Protein 6Y0D (pdb70)

Foldseek 3Di:
DVVLVVLLLVLLVPDDQPLCVQWWDDKQRFTWDWDWAALPDPPRRSQIFIKIKGKFFPQVDDDQWDWIWDDIPLEDIDIDTAGFKDKDKDWQAQECVQQVDQVDHNSVVVLVVVVVVLVVLVWDKDADPDDRDYGDTGIMIIHMWGFAEFEFEWEDPDVSHIYGDPQQRGLAPPRDRHRGDTGGDRDRIHMYMYGYCSRSSSSQCVSVVRPSDD

Secondary structure (DSSP, 8-state):
-HHHHHHHHHHHHT---SGGGG--EEETTEEPEEEEEE---TT-TT-EEEEEEEEEE-TT--SSEEEEEEEETTB--EEEEEESEEEEEEEEE--GGGBSSSSSB-HHHHHHHHHHHHHHTT-EEEEPSS---TT-EEEEEEEEEEEEEEEEEEEEEETTEEEE-SS-S-SSTT-STT-SEEESS--SEEEEEEEETT-HHHHHHHHHTTS---

Organism: Trypanosoma cruzi (NCBI:txid5693)

Structure (mmCIF, N/CA/C/O backbone):
data_6Y0D
#
_entry.id   6Y0D
#
_cell.length_a   95.890
_cell.length_b   33.192
_cell.length_c   67.445
_cell.angle_alpha   90.000
_cell.angle_beta   108.059
_cell.angle_gamma   90.000
#
_symmetry.space_group_name_H-M   'C 1 2 1'
#
loop_
_entity.id
_entity.type
_entity.pdbx_description
1 polymer 'Surface membrane protein'
2 water water
#
loop_
_atom_site.group_PDB
_atom_site.id
_atom_site.type_symbol
_atom_site.label_atom_id
_atom_site.label_alt_id
_atom_site.label_comp_id
_atom_site.label_asym_id
_atom_site.label_entity_id
_atom_site.label_seq_id
_atom_site.pdbx_PDB_ins_code
_atom_site.Cartn_x
_atom_site.Cartn_y
_atom_site.Cartn_z
_atom_site.occupancy
_atom_site.B_iso_or_equiv
_atom_site.auth_seq_id
_atom_site.auth_comp_id
_atom_site.auth_asym_id
_atom_site.auth_atom_id
_atom_site.pdbx_PDB_model_num
ATOM 1 N N . GLN A 1 41 ? 15.72900 4.41500 39.90300 1.000 99.50930 41 GLN A N 1
ATOM 2 C CA . GLN A 1 41 ? 15.57100 3.09700 40.50400 1.000 98.79079 41 GLN A CA 1
ATOM 3 C C . GLN A 1 41 ? 16.93100 2.54300 40.91100 1.000 96.76423 41 GLN A C 1
ATOM 4 O O . GLN A 1 41 ? 17.72300 2.15400 40.05500 1.000 92.25053 41 GLN A O 1
ATOM 6 N N . GLN A 1 42 ? 17.19600 2.51000 42.22300 1.000 99.46193 42 GLN A N 1
ATOM 7 C CA . GLN A 1 42 ? 18.51000 2.10300 42.71600 1.000 97.21166 42 GLN A CA 1
ATOM 8 C C . GLN A 1 42 ? 18.83800 0.65300 42.37800 1.000 93.40857 42 GLN A C 1
ATOM 9 O O . GLN A 1 42 ? 20.02100 0.30200 42.27000 1.000 89.85288 42 GLN A O 1
ATOM 11 N N . ASP A 1 43 ? 17.82200 -0.19500 42.20700 1.000 93.30856 43 ASP A N 1
ATOM 12 C CA . ASP A 1 43 ? 18.07800 -1.57100 41.80100 1.000 87.18414 43 ASP A CA 1
ATOM 13 C C . ASP A 1 43 ? 18.71600 -1.63800 40.41600 1.000 80.49913 43 ASP A C 1
ATOM 14 O O . ASP A 1 43 ? 19.48100 -2.56800 40.14000 1.000 77.59088 43 ASP A O 1
ATOM 16 N N . LEU A 1 44 ? 18.42700 -0.66100 39.54600 1.000 78.03041 44 LEU A N 1
ATOM 17 C CA . LEU A 1 44 ? 19.01000 -0.63300 38.20300 1.000 71.08747 44 LEU A CA 1
ATOM 18 C C . LEU A 1 44 ? 20.52300 -0.45600 38.26100 1.000 67.33965 44 LEU A C 1
ATOM 19 O O . LEU A 1 44 ? 21.27200 -1.16500 37.57300 1.000 63.08651 44 LEU A O 1
ATOM 24 N N . ARG A 1 45 ? 20.98500 0.51100 39.06000 1.000 68.49505 45 ARG A N 1
ATOM 25 C CA . ARG A 1 45 ? 22.41700 0.73900 39.21200 1.000 66.93434 45 ARG A CA 1
ATOM 26 C C . ARG A 1 45 ? 23.12400 -0.51700 39.70800 1.000 64.63933 45 ARG A C 1
ATOM 27 O O . ARG A 1 45 ? 24.17200 -0.89500 39.17700 1.000 58.24909 45 ARG A O 1
ATOM 29 N N . LYS A 1 46 ? 22.54600 -1.19600 40.70400 1.000 67.62127 46 LYS A N 1
ATOM 30 C CA . LYS A 1 46 ? 23.15600 -2.42100 41.21900 1.000 66.96066 46 LYS A CA 1
ATOM 31 C C . LYS A 1 46 ? 23.14600 -3.53000 40.17300 1.000 62.32063 46 LYS A C 1
ATOM 32 O O . LYS A 1 46 ? 24.14800 -4.23900 39.99900 1.000 58.35437 46 LYS A O 1
ATOM 38 N N . ALA A 1 47 ? 22.02600 -3.69300 39.46700 1.000 61.88637 47 ALA A N 1
ATOM 39 C CA . ALA A 1 47 ? 21.93500 -4.72600 38.44000 1.000 60.03088 47 ALA A CA 1
ATOM 40 C C . ALA A 1 47 ? 22.95000 -4.49400 37.33100 1.000 56.31201 47 ALA A C 1
ATOM 41 O O . ALA A 1 47 ? 23.51400 -5.45100 36.79000 1.000 51.95360 47 ALA A O 1
ATOM 43 N N . PHE A 1 48 ? 23.18800 -3.22900 36.97500 1.000 54.12228 48 PHE A N 1
ATOM 44 C CA . PHE A 1 48 ? 24.20600 -2.92000 35.98000 1.000 51.35353 48 PHE A CA 1
ATOM 45 C C . PHE A 1 48 ? 25.59600 -3.27500 36.49000 1.000 49.31381 48 PHE A C 1
ATOM 46 O O . PHE A 1 48 ? 26.38100 -3.91400 35.77700 1.000 46.78982 48 PHE A O 1
ATOM 54 N N . ARG A 1 49 ? 25.89400 -2.86600 37.72700 1.000 50.92189 49 ARG A N 1
ATOM 55 C CA . ARG A 1 49 ? 27.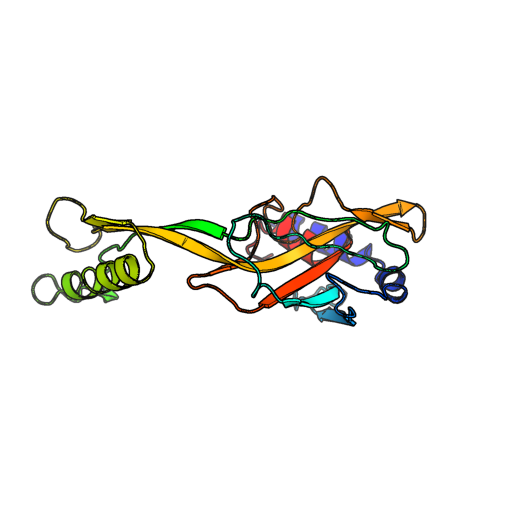21200 -3.16800 38.34400 1.000 49.90335 49 ARG A CA 1
ATOM 56 C C . ARG A 1 49 ? 27.43600 -4.68100 38.31500 1.000 48.50582 49 ARG A C 1
ATOM 57 O O . ARG A 1 49 ? 28.52100 -5.10700 37.90300 1.000 46.41872 49 ARG A O 1
ATOM 59 N N . ASP A 1 50 ? 26.43200 -5.45500 38.72700 1.000 50.12180 50 ASP A N 1
ATOM 60 C CA . ASP A 1 50 ? 26.58400 -6.90300 38.73800 1.000 53.63275 50 ASP A CA 1
ATOM 61 C C . ASP A 1 50 ? 26.88900 -7.43300 37.33900 1.000 47.20829 50 ASP A C 1
ATOM 62 O O . ASP A 1 50 ? 27.78900 -8.26400 37.16900 1.000 47.29251 50 ASP A O 1
ATOM 67 N N . ALA A 1 51 ? 26.19400 -6.92100 36.31300 1.000 46.46610 51 ALA A N 1
ATOM 68 C CA . ALA A 1 51 ? 26.45100 -7.37500 34.94800 1.000 44.61588 51 ALA A CA 1
ATOM 69 C C . ALA A 1 51 ? 27.86600 -7.02500 34.50500 1.000 45.68706 51 ALA A C 1
ATOM 70 O O . ALA A 1 51 ? 28.55100 -7.83900 33.87100 1.000 40.80752 51 ALA A O 1
ATOM 72 N N . VAL A 1 52 ? 28.31700 -5.80800 34.81900 1.000 42.18401 52 VAL A N 1
ATOM 73 C CA . VAL A 1 52 ? 29.69000 -5.41400 34.51700 1.000 42.59195 52 VAL A CA 1
ATOM 74 C C . VAL A 1 52 ? 30.67800 -6.29500 35.27500 1.000 40.06270 52 VAL A C 1
ATOM 75 O O . VAL A 1 52 ? 31.64200 -6.81600 34.70100 1.000 41.53393 52 VAL A O 1
ATOM 79 N N . ASN A 1 53 ? 30.47000 -6.44700 36.58800 1.000 41.92871 53 ASN A N 1
ATOM 80 C CA . ASN A 1 53 ? 31.37700 -7.23900 37.41200 1.000 43.70524 53 ASN A CA 1
ATOM 81 C C . ASN A 1 53 ? 31.58300 -8.63300 36.85100 1.000 45.22384 53 ASN A C 1
ATOM 82 O O . ASN A 1 53 ? 32.65500 -9.22400 37.02900 1.000 42.92094 53 ASN A O 1
ATOM 87 N N . GLU A 1 54 ? 30.56700 -9.18500 36.19000 1.000 40.26272 54 GLU A N 1
ATOM 88 C CA . GLU A 1 54 ? 30.62800 -10.55400 35.69300 1.000 43.57891 54 GLU A CA 1
ATOM 89 C C . GLU A 1 54 ? 31.11500 -10.65100 34.25600 1.000 40.29430 54 GLU A C 1
ATOM 90 O O . GLU A 1 54 ? 31.16900 -11.76300 33.71900 1.000 38.97836 54 GLU A O 1
ATOM 96 N N . PHE A 1 55 ? 31.48200 -9.53300 33.62600 1.000 36.04116 55 PHE A N 1
ATOM 97 C CA . PHE A 1 55 ? 31.85500 -9.52600 32.21700 1.000 35.77008 55 PHE A CA 1
ATOM 98 C C . PHE A 1 55 ? 33.33300 -9.85000 32.05100 1.000 35.54374 55 PHE A C 1
ATOM 99 O O . PHE A 1 55 ? 34.19600 -9.13000 32.56500 1.000 35.65427 55 PHE A O 1
ATOM 107 N N . ASN A 1 56 ? 33.61300 -10.93200 31.33100 1.000 33.15134 56 ASN A N 1
ATOM 108 C CA . ASN A 1 56 ? 34.96800 -11.32300 30.99300 1.000 33.11976 56 ASN A CA 1
ATOM 109 C C . ASN A 1 56 ? 35.27500 -10.85400 29.58300 1.000 33.20398 56 ASN A C 1
ATOM 110 O O . ASN A 1 56 ? 34.70500 -11.39700 28.62100 1.000 33.28820 56 ASN A O 1
ATOM 115 N N . PRO A 1 57 ? 36.14600 -9.86300 29.40000 1.000 32.69603 57 PRO A N 1
ATOM 116 C CA . PRO A 1 57 ? 36.39300 -9.31300 28.06400 1.000 32.24860 57 PRO A CA 1
ATOM 117 C C . PRO A 1 57 ? 37.46400 -10.04300 27.27600 1.000 33.05133 57 PRO A C 1
ATOM 118 O O . PRO A 1 57 ? 37.76000 -9.63300 26.15200 1.000 34.57257 57 PRO A O 1
ATOM 122 N N . THR A 1 58 ? 38.04900 -11.10400 27.82600 1.000 32.11964 58 THR A N 1
ATOM 123 C CA . THR A 1 58 ? 39.20300 -11.74500 27.19900 1.000 32.19597 58 THR A CA 1
ATOM 124 C C . THR A 1 58 ? 38.84700 -12.66700 26.02600 1.000 32.52495 58 THR A C 1
ATOM 125 O O . THR A 1 58 ? 39.68100 -12.82400 25.13300 1.000 33.44875 58 THR A O 1
ATOM 129 N N . PRO A 1 59 ? 37.67600 -13.31400 25.96700 1.000 33.21714 59 PRO A N 1
ATOM 130 C CA . PRO A 1 59 ? 37.41500 -14.14700 24.78100 1.000 35.56216 59 PRO A CA 1
ATOM 131 C C . PRO A 1 59 ? 37.47900 -13.35000 23.49500 1.000 34.54362 59 PRO A C 1
ATOM 132 O O . PRO A 1 59 ? 37.93200 -13.87400 22.46800 1.000 35.16737 59 PRO A O 1
ATOM 136 N N . MET A 1 60 ? 37.09000 -12.07300 23.53800 1.000 33.14608 60 MET A N 1
ATOM 137 C CA . MET A 1 60 ? 37.09300 -11.26500 22.32800 1.000 33.90407 60 MET A CA 1
ATOM 138 C C . MET A 1 60 ? 38.50100 -11.02200 21.80700 1.000 36.15433 60 MET A C 1
ATOM 139 O O . MET A 1 60 ? 38.65200 -10.62100 20.65200 1.000 37.96508 60 MET A O 1
ATOM 144 N N . ASN A 1 61 ? 39.52500 -11.24700 22.63700 1.000 34.38570 61 ASN A N 1
ATOM 145 C CA . ASN A 1 61 ? 40.90400 -11.16800 22.17300 1.000 36.25171 61 ASN A CA 1
ATOM 146 C C . ASN A 1 61 ? 41.18700 -12.16900 21.08600 1.000 38.44671 61 ASN A C 1
ATOM 147 O O . ASN A 1 61 ? 42.16100 -12.00700 20.34100 1.000 43.62628 61 ASN A O 1
ATOM 152 N N . ALA A 1 62 ? 40.42400 -13.25600 21.04000 1.000 35.63059 62 ALA A N 1
ATOM 153 C CA . ALA A 1 62 ? 40.63200 -14.25000 20.00000 1.000 38.87308 62 ALA A CA 1
ATOM 154 C C . ALA A 1 62 ? 39.87300 -13.91400 18.72200 1.000 38.26775 62 ALA A C 1
ATOM 155 O O . ALA A 1 62 ? 40.04800 -14.59900 17.70700 1.000 38.38092 62 ALA A O 1
ATOM 157 N N . TRP A 1 63 ? 39.05100 -12.86800 18.73800 1.000 36.53333 63 TRP A N 1
ATOM 158 C CA . TRP A 1 63 ? 38.24000 -12.52400 17.57800 1.000 33.49086 63 TRP A CA 1
ATOM 159 C C . TRP A 1 63 ? 39.10800 -11.84400 16.53200 1.000 35.01999 63 TRP A C 1
ATOM 160 O O . TRP A 1 63 ? 39.59300 -10.72500 16.73300 1.000 36.16223 63 TRP A O 1
ATOM 171 N N . THR A 1 64 ? 39.33900 -12.55300 15.44000 1.000 31.96962 64 THR A N 1
ATOM 172 C CA . THR A 1 64 ? 39.95300 -12.03000 14.22900 1.000 31.01951 64 THR A CA 1
ATOM 173 C C . THR A 1 64 ? 39.18900 -12.63100 13.06300 1.000 30.79843 64 THR A C 1
ATOM 174 O O . THR A 1 64 ? 38.56500 -13.68300 13.19800 1.000 31.09583 64 THR A O 1
ATOM 178 N N . GLY A 1 65 ? 39.24400 -11.96500 11.91700 1.000 26.20841 65 GLY A N 1
ATOM 179 C CA . GLY A 1 65 ? 38.53100 -12.47800 10.76900 1.000 25.33988 65 GLY A CA 1
ATOM 180 C C . GLY A 1 65 ? 37.81400 -11.35700 10.05700 1.000 27.51383 65 GLY A C 1
ATOM 181 O O . GLY A 1 65 ? 38.26600 -10.20700 10.09500 1.000 28.68765 65 GLY A O 1
ATOM 182 N N . THR A 1 66 ? 36.68000 -11.65800 9.44000 1.000 24.99510 66 THR A N 1
ATOM 183 C CA . THR A 1 66 ? 36.08100 -10.69900 8.51600 1.000 24.54505 66 THR A CA 1
ATOM 184 C C . THR A 1 66 ? 34.58000 -10.61000 8.72000 1.000 24.86877 66 THR A C 1
ATOM 185 O O . THR A 1 66 ? 33.92700 -11.54500 9.19100 1.000 27.69543 66 THR A O 1
ATOM 189 N N . ILE A 1 67 ? 34.04400 -9.45700 8.33300 1.000 24.61874 67 ILE A N 1
ATOM 190 C CA . ILE A 1 67 ? 32.61500 -9.27200 8.11800 1.000 23.98972 67 ILE A CA 1
ATOM 191 C C . ILE A 1 67 ? 32.45800 -8.76500 6.69100 1.000 22.26846 67 ILE A C 1
ATOM 192 O O . ILE A 1 67 ? 33.02300 -7.71900 6.34200 1.000 23.66073 67 ILE A O 1
ATOM 197 N N . ASN A 1 68 ? 31.73400 -9.50700 5.85100 1.000 22.61587 68 ASN A N 1
ATOM 198 C CA . ASN A 1 68 ? 31.64700 -9.18600 4.41700 1.000 24.97405 68 ASN A CA 1
ATOM 199 C C . ASN A 1 68 ? 33.03400 -8.88900 3.86400 1.000 22.87116 68 ASN A C 1
ATOM 200 O O . ASN A 1 68 ? 33.25400 -7.89700 3.16600 1.000 24.71349 68 ASN A O 1
ATOM 205 N N . ASP A 1 69 ? 33.97300 -9.76100 4.21500 1.000 22.55534 69 ASP A N 1
ATOM 206 C CA . ASP A 1 69 ? 35.34700 -9.78000 3.74100 1.000 23.13698 69 ASP A CA 1
ATOM 207 C C . ASP A 1 69 ? 36.19900 -8.64300 4.27200 1.000 26.46370 69 ASP A C 1
ATOM 208 O O . ASP A 1 69 ? 37.39700 -8.61400 3.98200 1.000 29.04822 69 ASP A O 1
ATOM 213 N N . VAL A 1 70 ? 35.65200 -7.73200 5.06600 1.000 23.11330 70 VAL A N 1
ATOM 214 C CA . VAL A 1 70 ? 36.42400 -6.63800 5.63800 1.000 23.01065 70 VAL A CA 1
ATOM 215 C C . VAL A 1 70 ? 37.04800 -7.14400 6.93600 1.000 24.39766 70 VAL A C 1
ATOM 216 O O . VAL A 1 70 ? 36.31600 -7.61500 7.81000 1.000 23.88971 70 VAL A O 1
ATOM 220 N N . PRO A 1 71 ? 38.36300 -7.07000 7.09800 1.000 24.42661 71 PRO A N 1
ATOM 221 C CA . PRO A 1 71 ? 38.97500 -7.49300 8.36600 1.000 25.68992 71 PRO A CA 1
ATOM 222 C C . PRO A 1 71 ? 38.40400 -6.72900 9.56100 1.000 27.11641 71 PRO A C 1
ATOM 223 O O . PRO A 1 71 ? 38.32200 -5.50000 9.54500 1.000 28.34550 71 PRO A O 1
ATOM 227 N N . ILE A 1 72 ? 37.99200 -7.46900 10.60300 1.000 26.50581 72 ILE A N 1
ATOM 228 C CA . ILE A 1 72 ? 37.51000 -6.81800 11.81700 1.000 27.56120 72 ILE A CA 1
ATOM 229 C C . ILE A 1 72 ? 38.67200 -6.24400 12.61300 1.000 26.50844 72 ILE A C 1
ATOM 230 O O . ILE A 1 72 ? 39.84500 -6.62800 12.47400 1.000 28.59027 72 ILE A O 1
ATOM 235 N N . ALA A 1 73 ? 38.32600 -5.31300 13.47900 1.000 26.40317 73 ALA A N 1
ATOM 236 C CA . ALA A 1 73 ? 39.22400 -4.87800 14.52900 1.000 25.73993 73 ALA A CA 1
ATOM 237 C C . ALA A 1 73 ? 38.43100 -4.87200 15.82000 1.000 25.78993 73 ALA A C 1
ATOM 238 O O . ALA A 1 73 ? 37.24500 -4.54200 15.81700 1.000 28.73239 73 ALA A O 1
ATOM 240 N N . VAL A 1 74 ? 39.06200 -5.28800 16.91400 1.000 28.06915 74 VAL A N 1
ATOM 241 C CA . VAL A 1 74 ? 38.40500 -5.29900 18.21300 1.000 30.19046 74 VAL A CA 1
ATOM 242 C C . VAL A 1 74 ? 38.71900 -3.99100 18.91300 1.000 32.79341 74 VAL A C 1
ATOM 243 O O . VAL A 1 74 ? 39.88000 -3.56200 18.95600 1.000 32.84868 74 VAL A O 1
ATOM 247 N N . ARG A 1 75 ? 37.68600 -3.35400 19.46100 1.000 33.68035 75 ARG A N 1
ATOM 248 C CA . ARG A 1 75 ? 37.82200 -2.08400 20.16300 1.000 36.69914 75 ARG A CA 1
ATOM 249 C C . ARG A 1 75 ? 37.33800 -2.22400 21.59800 1.000 33.73562 75 ARG A C 1
ATOM 250 O O . ARG A 1 75 ? 36.39400 -2.96500 21.87700 1.000 35.14106 75 ARG A O 1
ATOM 258 N N . ARG A 1 76 ? 38.00200 -1.54000 22.51500 1.000 35.10684 76 ARG A N 1
ATOM 259 C CA . ARG A 1 76 ? 37.53500 -1.43200 23.88700 1.000 33.30662 76 ARG A CA 1
ATOM 260 C C . ARG A 1 76 ? 37.07800 -0.00000 24.08700 1.000 36.97549 76 ARG A C 1
ATOM 261 O O . ARG A 1 76 ? 37.86700 0.92900 23.88800 1.000 42.82092 76 ARG A O 1
ATOM 269 N N . GLU A 1 77 ? 35.81100 0.16900 24.45700 1.000 35.28055 77 GLU A N 1
ATOM 270 C CA . GLU A 1 77 ? 35.25200 1.53000 24.62900 1.000 40.78121 77 GLU A CA 1
ATOM 271 C C . GLU A 1 77 ? 34.61100 1.66900 26.00700 1.000 38.72043 77 GLU A C 1
ATOM 272 O O . GLU A 1 77 ? 33.68400 0.90700 26.30700 1.000 39.64949 77 GLU A O 1
ATOM 278 N N . SER A 1 78 ? 35.11300 2.60900 26.80500 1.000 40.41011 78 SER A N 1
ATOM 279 C CA . SER A 1 78 ? 34.50500 2.90500 28.08900 1.000 44.23688 78 SER A CA 1
ATOM 280 C C . SER A 1 78 ? 33.09000 3.43200 27.88400 1.000 48.81638 78 SER A C 1
ATOM 281 O O . SER A 1 78 ? 32.84100 4.27100 27.01300 1.000 50.33235 78 SER A O 1
ATOM 284 N N . LEU A 1 79 ? 32.15700 2.92100 28.68000 1.000 46.60296 79 LEU A N 1
ATOM 285 C CA . LEU A 1 79 ? 30.79800 3.43500 28.66000 1.000 45.91077 79 LEU A CA 1
ATOM 286 C C . LEU A 1 79 ? 30.64500 4.71700 29.46200 1.000 51.68514 79 LEU A C 1
ATOM 287 O O . LEU A 1 79 ? 29.58500 5.34800 29.3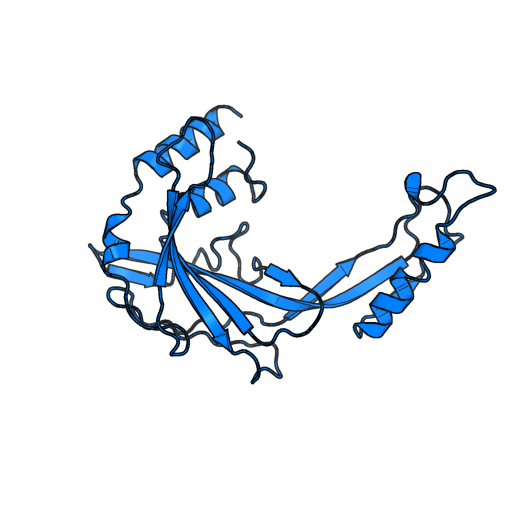9200 1.000 54.29598 79 LEU A O 1
ATOM 292 N N . ASN A 1 80 ? 31.67200 5.10800 30.21800 1.000 51.74568 80 ASN A N 1
ATOM 293 C CA . ASN A 1 80 ? 31.67000 6.36300 30.96000 1.000 56.03303 80 ASN A CA 1
ATOM 294 C C . ASN A 1 80 ? 30.45600 6.44200 31.87600 1.000 55.58035 80 ASN A C 1
ATOM 295 O O . ASN A 1 80 ? 29.72600 7.43300 31.90900 1.000 57.98064 80 ASN A O 1
ATOM 300 N N . VAL A 1 81 ? 30.23500 5.35400 32.60300 1.000 53.91962 81 VAL A N 1
ATOM 301 C CA . VAL A 1 81 ? 29.23200 5.28600 33.65600 1.000 54.91974 81 VAL A CA 1
ATOM 302 C C . VAL A 1 81 ? 29.92200 5.60900 34.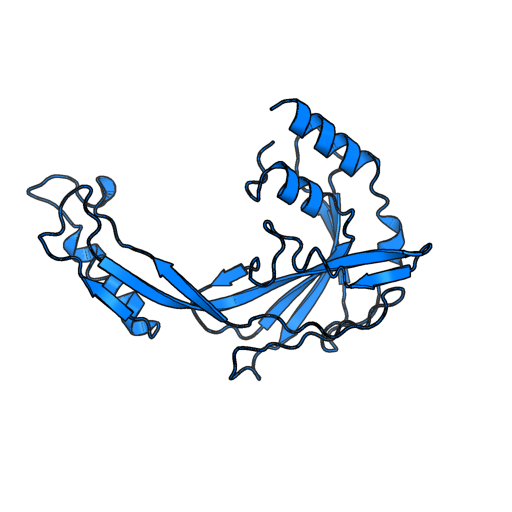98000 1.000 59.25184 81 VAL A C 1
ATOM 303 O O . VAL A 1 81 ? 30.88300 4.93800 35.37000 1.000 62.67330 81 VAL A O 1
ATOM 307 N N . LYS A 1 82 ? 29.43800 6.63500 35.67000 1.000 61.41526 82 LYS A N 1
ATOM 308 C CA . LYS A 1 82 ? 30.13800 7.13700 36.84500 1.000 63.04966 82 LYS A CA 1
ATOM 309 C C . LYS A 1 82 ? 30.09900 6.11400 37.97500 1.000 64.68144 82 LYS A C 1
ATOM 310 O O . LYS A 1 82 ? 29.03400 5.59700 38.32300 1.000 66.96066 82 LYS A O 1
ATOM 312 N N . GLY A 1 83 ? 31.26500 5.82800 38.55600 1.000 63.70237 83 GLY A N 1
ATOM 313 C CA . GLY A 1 83 ? 31.36800 4.87400 39.64000 1.000 66.40270 83 GLY A CA 1
ATOM 314 C C . GLY A 1 83 ? 31.51700 3.43100 39.21200 1.000 65.81579 83 GLY A C 1
ATOM 315 O O . GLY A 1 83 ? 31.75200 2.56800 40.07600 1.000 68.18449 83 GLY A O 1
ATOM 316 N N . VAL A 1 84 ? 31.39700 3.14400 37.91000 1.000 59.77032 84 VAL A N 1
ATOM 317 C CA . VAL A 1 84 ? 31.47200 1.80400 37.34000 1.000 56.82523 84 VAL A CA 1
ATOM 318 C C . VAL A 1 84 ? 32.61500 1.75200 36.32700 1.000 53.28534 84 VAL A C 1
ATOM 319 O O . VAL A 1 84 ? 32.38800 1.75400 35.10800 1.000 52.24574 84 VAL A O 1
ATOM 323 N N . ASP A 1 85 ? 33.85500 1.68700 36.82200 1.000 52.64315 85 ASP A N 1
ATOM 324 C CA . ASP A 1 85 ? 35.01300 1.84200 35.94400 1.000 52.52735 85 ASP A CA 1
ATOM 325 C C . ASP A 1 85 ? 35.20300 0.64500 35.01700 1.000 53.21428 85 ASP A C 1
ATOM 326 O O . ASP A 1 85 ? 35.74700 0.80000 33.91900 1.000 52.24837 85 ASP A O 1
ATOM 331 N N . GLY A 1 86 ? 34.76400 -0.54500 35.43200 1.000 53.61169 86 GLY A N 1
ATOM 332 C CA . GLY A 1 86 ? 34.80100 -1.71500 34.56500 1.000 49.10852 86 GLY A CA 1
ATOM 333 C C . GLY A 1 86 ? 33.79100 -1.70100 33.43100 1.000 47.88995 86 GLY A C 1
ATOM 334 O O . GLY A 1 86 ? 33.80800 -2.62000 32.60100 1.000 45.11330 86 GLY A O 1
ATOM 335 N N . ALA A 1 87 ? 32.90800 -0.69800 33.37800 1.000 46.91615 87 ALA A N 1
ATOM 336 C CA . ALA A 1 87 ? 31.87000 -0.63000 32.34700 1.000 44.70273 87 ALA A CA 1
ATOM 337 C C . ALA A 1 87 ? 32.53800 -0.23800 31.03500 1.000 43.21308 87 ALA A C 1
ATOM 338 O O . ALA A 1 87 ? 32.53300 0.92000 30.60600 1.000 43.39204 87 ALA A O 1
ATOM 340 N N . THR A 1 88 ? 33.12700 -1.23900 30.38700 1.000 38.82044 88 THR A N 1
ATOM 341 C CA . THR A 1 88 ? 33.88400 -1.05300 29.15800 1.000 36.15170 88 THR A CA 1
ATOM 342 C C . THR A 1 88 ? 33.36000 -2.06900 28.15000 1.000 37.32553 88 THR A C 1
ATOM 343 O O . THR A 1 88 ? 33.33700 -3.26700 28.44700 1.000 39.90742 88 THR A O 1
ATOM 347 N N . SER A 1 89 ? 32.87900 -1.60100 26.99400 1.000 35.38319 89 SER A N 1
ATOM 348 C CA . SER A 1 89 ? 32.47300 -2.51300 25.91400 1.000 32.31703 89 SER A CA 1
ATOM 349 C C . SER A 1 89 ? 33.67400 -3.07000 25.17200 1.000 32.84604 89 SER A C 1
ATOM 350 O O . SER A 1 89 ? 34.68400 -2.38600 24.98300 1.000 35.22001 89 SER A O 1
ATOM 353 N N . VAL A 1 90 ? 33.54500 -4.31000 24.69900 1.000 28.67186 90 VAL A N 1
ATOM 354 C CA . VAL A 1 90 ? 34.58200 -4.92100 23.87400 1.000 29.94306 90 VAL A CA 1
ATOM 355 C C . VAL A 1 90 ? 33.89700 -5.58300 22.69300 1.000 32.75656 90 VAL A C 1
ATOM 356 O O . VAL A 1 90 ? 33.26800 -6.63800 22.84900 1.000 37.93613 90 VAL A O 1
ATOM 360 N N . PHE A 1 91 ? 34.07600 -5.01900 21.51000 1.000 30.44576 91 PHE A N 1
ATOM 361 C CA . PHE A 1 91 ? 33.32500 -5.47900 20.34900 1.000 26.25578 91 PHE A CA 1
ATOM 362 C C . PHE A 1 91 ? 34.21400 -5.50100 19.11500 1.000 27.66121 91 PHE A C 1
ATOM 363 O O . PHE A 1 91 ? 35.19100 -4.76700 19.02500 1.000 26.22156 91 PHE A O 1
ATOM 371 N N . ALA A 1 92 ? 33.86000 -6.34100 18.15100 1.000 27.17957 92 ALA A N 1
ATOM 372 C CA . ALA A 1 92 ? 34.50200 -6.28100 16.85000 1.000 26.23472 92 ALA A CA 1
ATOM 373 C C . ALA A 1 92 ? 33.79200 -5.24800 15.98900 1.000 24.00814 92 ALA A C 1
ATOM 374 O O . ALA A 1 92 ? 32.60400 -4.97200 16.18000 1.000 24.88719 92 ALA A O 1
ATOM 376 N N . GLU A 1 93 ? 34.53800 -4.62600 15.07000 1.000 21.88157 93 GLU A N 1
ATOM 377 C CA . GLU A 1 93 ? 33.92200 -3.63400 14.18700 1.000 24.45556 93 GLU A CA 1
ATOM 378 C C . GLU A 1 93 ? 34.50300 -3.73500 12.79400 1.000 22.25793 93 GLU A C 1
ATOM 379 O O . GLU A 1 93 ? 35.70700 -3.93800 12.62500 1.000 25.37146 93 GLU A O 1
ATOM 385 N N . ALA A 1 94 ? 33.64400 -3.52100 11.79900 1.000 21.29729 94 ALA A N 1
ATOM 386 C CA . ALA A 1 94 ? 34.04400 -3.46000 10.40000 1.000 24.17395 94 ALA A CA 1
ATOM 387 C C . ALA A 1 94 ? 33.13600 -2.46600 9.69800 1.000 21.99474 94 ALA A C 1
ATOM 388 O O . ALA A 1 94 ? 31.91500 -2.47300 9.91500 1.000 24.74770 94 ALA A O 1
ATOM 390 N N . VAL A 1 95 ? 33.72400 -1.62100 8.86400 1.000 21.42889 95 VAL A N 1
ATOM 391 C CA . VAL A 1 95 ? 32.95100 -0.75200 7.98800 1.000 21.56048 95 VAL A CA 1
ATOM 392 C C . VAL A 1 95 ? 32.88000 -1.44000 6.62300 1.000 22.73957 95 VAL A C 1
ATOM 393 O O . VAL A 1 95 ? 33.91600 -1.69000 5.98700 1.000 25.28987 95 VAL A O 1
ATOM 397 N N . VAL A 1 96 ? 31.66700 -1.74000 6.16200 1.000 21.95000 96 VAL A N 1
ATOM 398 C CA . VAL A 1 96 ? 31.47200 -2.57100 4.97300 1.000 22.47375 96 VAL A CA 1
ATOM 399 C C . VAL A 1 96 ? 30.64200 -1.85300 3.93000 1.000 21.24465 96 VAL A C 1
ATOM 400 O O . VAL A 1 96 ? 29.74200 -1.06800 4.25100 1.000 23.47913 96 VAL A O 1
ATOM 404 N N . SER A 1 97 ? 30.95300 -2.14200 2.66500 1.000 21.90263 97 SER A N 1
ATOM 405 C CA . SER A 1 97 ? 30.26600 -1.52800 1.53200 1.000 21.96842 97 SER A CA 1
ATOM 406 C C . SER A 1 97 ? 28.80500 -1.95400 1.42100 1.000 24.83456 97 SER A C 1
ATOM 407 O O . SER A 1 97 ? 28.46500 -3.12900 1.60800 1.000 23.11856 97 SER A O 1
ATOM 410 N N . VAL A 1 98 ? 27.94100 -0.98600 1.11500 1.000 22.57902 98 VAL A N 1
ATOM 411 C CA . VAL A 1 98 ? 26.56600 -1.29500 0.74000 1.000 23.24489 98 VAL A CA 1
ATOM 412 C C . VAL A 1 98 ? 26.24300 -0.65100 -0.60200 1.000 21.65523 98 VAL A C 1
ATOM 413 O O . VAL A 1 98 ? 25.07800 -0.41700 -0.93000 1.000 22.06054 98 VAL A O 1
ATOM 417 N N . SER A 1 99 ? 27.26500 -0.36800 -1.41000 1.000 18.97596 99 SER A N 1
ATOM 418 C CA . SER A 1 99 ? 27.00000 0.28400 -2.66600 1.000 21.37888 99 SER A CA 1
ATOM 419 C C . SER A 1 99 ? 26.39400 -0.65600 -3.70400 1.000 22.07896 99 SER A C 1
ATOM 420 O O . SER A 1 99 ? 26.03400 -0.17600 -4.77400 1.000 23.97130 99 SER A O 1
ATOM 423 N N . HIS A 1 100 ? 26.25900 -1.94800 -3.39400 1.000 20.02345 100 HIS A N 1
ATOM 424 C CA . HIS A 1 100 ? 25.52100 -2.8870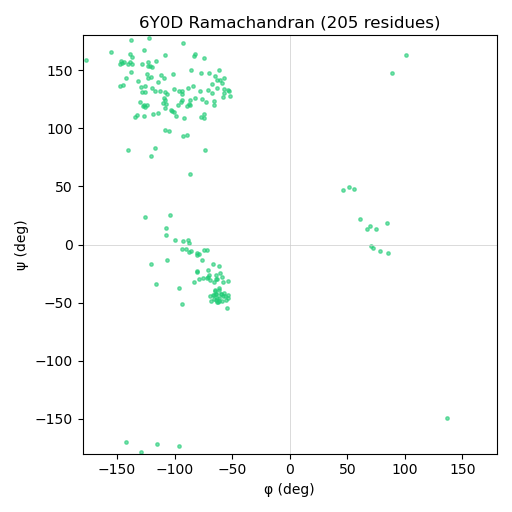0 -4.23200 1.000 22.50007 100 HIS A CA 1
ATOM 425 C C . HIS A 1 100 ? 24.03100 -2.93300 -3.91700 1.000 22.34478 100 HIS A C 1
ATOM 426 O O . HIS A 1 100 ? 23.27400 -3.59700 -4.64200 1.000 27.37960 100 HIS A O 1
ATOM 433 N N . MET A 1 101 ? 23.58100 -2.25100 -2.88200 1.000 22.59745 101 MET A N 1
ATOM 434 C CA . MET A 1 101 ? 22.21800 -2.45000 -2.40000 1.000 22.55007 101 MET A CA 1
ATOM 435 C C . MET A 1 101 ? 21.19800 -1.77400 -3.29400 1.000 25.10301 101 MET A C 1
ATOM 436 O O . MET A 1 101 ? 21.25200 -0.55400 -3.50600 1.000 25.96364 101 MET A O 1
ATOM 441 N N . SER A 1 102 ? 20.23500 -2.56100 -3.76300 1.000 26.47159 102 SER A N 1
ATOM 442 C CA . SER A 1 102 ? 19.06000 -2.08400 -4.47200 1.000 28.84820 102 SER A CA 1
ATOM 443 C C . SER A 1 102 ? 17.76100 -2.44300 -3.78800 1.000 33.38821 102 SER A C 1
ATOM 444 O O . SER A 1 102 ? 16.72100 -1.88000 -4.14000 1.000 39.01257 102 SER A O 1
ATOM 447 N N . SER A 1 103 ? 17.79100 -3.38900 -2.87400 1.000 33.07765 103 SER A N 1
ATOM 448 C CA . SER A 1 103 ? 16.65100 -3.98900 -2.22300 1.000 32.27229 103 SER A CA 1
ATOM 449 C C . SER A 1 103 ? 16.69700 -3.65600 -0.73600 1.000 30.46944 103 SER A C 1
ATOM 450 O O . SER A 1 103 ? 17.54000 -2.87700 -0.26100 1.000 29.23508 103 SER A O 1
ATOM 453 N N . SER A 1 104 ? 15.80900 -4.28600 0.01600 1.000 28.63501 104 SER A N 1
ATOM 454 C CA . SER A 1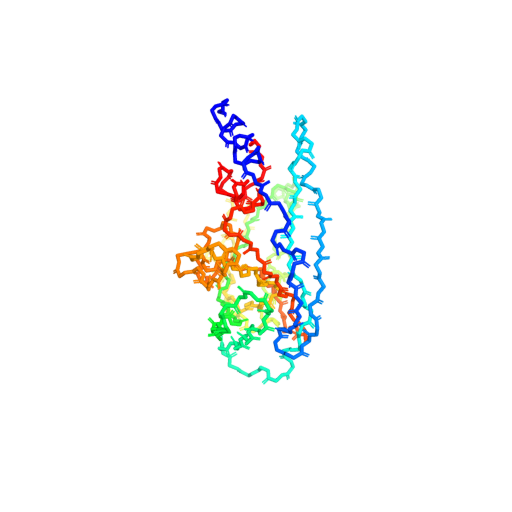 104 ? 15.74600 -4.06200 1.44700 1.000 30.83001 104 SER A CA 1
ATOM 455 C C . SER A 1 104 ? 16.56300 -5.08100 2.22100 1.000 26.23736 104 SER A C 1
ATOM 456 O O . SER A 1 104 ? 16.67000 -4.98000 3.45500 1.000 29.61671 104 SER A O 1
ATOM 459 N N . ARG A 1 105 ? 17.14800 -6.06600 1.54000 1.000 25.42936 105 ARG A N 1
ATOM 460 C CA . ARG A 1 105 ? 17.74100 -7.22400 2.23000 1.000 29.60618 105 ARG A CA 1
ATOM 461 C C . ARG A 1 105 ? 19.25900 -7.13700 2.14400 1.000 28.26128 105 ARG A C 1
ATOM 462 O O . ARG A 1 105 ? 19.85900 -7.55400 1.15300 1.000 30.22994 105 ARG A O 1
ATOM 470 N N . PHE A 1 106 ? 19.88400 -6.64300 3.20500 1.000 27.40855 106 PHE A N 1
ATOM 471 C CA . PHE A 1 106 ? 21.33700 -6.53000 3.27300 1.000 24.15553 106 PHE A CA 1
ATOM 472 C C . PHE A 1 106 ? 21.89000 -7.78600 3.94500 1.000 26.41633 106 PHE A C 1
ATOM 473 O O . PHE A 1 106 ? 21.48000 -8.12400 5.06100 1.000 30.10624 106 PHE A O 1
ATOM 481 N N . GLN A 1 107 ? 22.80400 -8.48600 3.27600 1.000 24.59505 107 GLN A N 1
ATOM 482 C CA . GLN A 1 107 ? 23.34700 -9.71900 3.82300 1.000 21.35519 107 GLN A CA 1
ATOM 483 C C . GLN A 1 107 ? 24.70700 -9.45700 4.43800 1.000 22.63692 107 GLN A C 1
ATOM 484 O O . GLN A 1 107 ? 25.57500 -8.84000 3.80400 1.000 24.25028 107 GLN A O 1
ATOM 490 N N . VAL A 1 108 ? 24.91300 -9.98700 5.64500 1.000 19.96029 108 VAL A N 1
ATOM 491 C CA . VAL A 1 108 ? 26.12000 -9.75500 6.40700 1.000 20.78933 108 VAL A CA 1
ATOM 492 C C . VAL A 1 108 ? 26.70000 -11.11400 6.80200 1.000 22.37900 108 VAL A C 1
ATOM 493 O O . VAL A 1 108 ? 26.14200 -11.81800 7.65600 1.000 25.92416 108 VAL A O 1
ATOM 497 N N . SER A 1 109 ? 27.83300 -11.46000 6.22000 1.000 24.82140 109 SER A N 1
ATOM 498 C CA . SER A 1 109 ? 28.47700 -12.75100 6.43500 1.000 24.20817 109 SER A CA 1
ATOM 499 C C . SER A 1 109 ? 29.61300 -12.55200 7.43300 1.000 23.62652 109 SER A C 1
ATOM 500 O O . SER A 1 109 ? 30.58500 -11.84000 7.13800 1.000 25.21092 109 SER A O 1
ATOM 503 N N . VAL A 1 110 ? 29.47600 -13.16000 8.61300 1.000 23.80549 110 VAL A N 1
ATOM 504 C CA . VAL A 1 110 ? 30.40100 -12.99100 9.73000 1.000 23.48439 110 VAL A CA 1
ATOM 505 C C . VAL A 1 110 ? 31.27400 -14.22400 9.78000 1.000 25.70835 110 VAL A C 1
ATOM 506 O O . VAL A 1 110 ? 30.77800 -15.33700 9.97900 1.000 26.29526 110 VAL A O 1
ATOM 510 N N . ASN A 1 111 ? 32.57400 -14.05100 9.55300 1.000 28.16127 111 ASN A N 1
ATOM 511 C CA A ASN A 1 111 ? 33.53900 -15.15900 9.57300 0.530 28.40867 111 ASN A CA 1
ATOM 512 C CA B ASN A 1 111 ? 33.52400 -15.16800 9.56300 0.470 28.42972 111 ASN A CA 1
ATOM 513 C C . ASN A 1 111 ? 34.65300 -14.78200 10.54500 1.000 29.03769 111 ASN A C 1
ATOM 514 O O . ASN A 1 111 ? 35.73700 -14.34000 10.15400 1.000 29.18771 111 ASN A O 1
ATOM 523 N N . VAL A 1 112 ? 34.39400 -14.96100 11.83400 1.000 29.81673 112 VAL A N 1
ATOM 524 C CA . VAL A 1 112 ? 35.31900 -14.54500 12.88700 1.000 25.62676 112 VAL A CA 1
ATOM 525 C C . VAL A 1 112 ? 35.74200 -15.76800 13.69600 1.000 27.84018 112 VAL A C 1
ATOM 526 O O . VAL A 1 112 ? 34.90700 -16.60200 14.06100 1.000 30.72737 112 VAL A O 1
ATOM 530 N N . ARG A 1 113 ? 37.03700 -15.87800 13.97600 1.000 29.40089 113 ARG A N 1
ATOM 531 C CA . ARG A 1 113 ? 37.51100 -17.04900 14.70200 1.000 31.96699 113 ARG A CA 1
ATOM 532 C C . ARG A 1 113 ? 36.84600 -17.12900 16.07400 1.000 31.43535 113 ARG A C 1
ATOM 533 O O . ARG A 1 113 ? 36.64000 -16.11100 16.74500 1.000 30.84844 113 ARG A O 1
ATOM 535 N N . THR A 1 114 ? 36.51600 -18.36100 16.47600 1.000 31.45640 114 THR A N 1
ATOM 536 C CA . THR A 1 114 ? 35.76200 -18.80200 17.65400 1.000 31.55642 114 THR A CA 1
ATOM 537 C C . THR A 1 114 ? 34.27300 -18.49400 17.55400 1.000 32.40389 114 THR A C 1
ATOM 538 O O . THR A 1 114 ? 33.52700 -18.86200 18.47600 1.000 33.04344 114 THR A O 1
ATOM 542 N N . VAL A 1 115 ? 33.81200 -17.83500 16.48800 1.000 30.60893 115 VAL A N 1
ATOM 543 C CA . VAL A 1 115 ? 32.39900 -17.57500 16.24000 1.000 30.58261 115 VAL A CA 1
ATOM 544 C C . VAL A 1 115 ? 31.95700 -18.46400 15.08300 1.000 30.98529 115 VAL A C 1
ATOM 545 O O . VAL A 1 115 ? 32.54000 -18.40100 13.99400 1.000 32.40125 115 VAL A O 1
ATOM 549 N N . THR A 1 116 ? 30.92600 -19.27400 15.30700 1.000 30.15098 116 THR A N 1
ATOM 550 C CA . THR A 1 116 ? 30.38700 -20.08500 14.21300 1.000 30.46944 116 THR A CA 1
ATOM 551 C C . THR A 1 116 ? 29.94600 -19.18300 13.06200 1.000 30.30100 116 THR A C 1
ATOM 552 O O . THR A 1 116 ? 29.18600 -18.22200 13.28300 1.000 31.95909 116 THR A O 1
ATOM 556 N N . PRO A 1 117 ? 30.41400 -19.42400 11.83900 1.000 29.40879 117 PRO A N 1
ATOM 557 C CA . PRO A 1 117 ? 30.07300 -18.50800 10.74400 1.000 26.83480 117 PRO A CA 1
ATOM 558 C C . PRO A 1 117 ? 28.56900 -18.42200 10.56900 1.000 28.22180 117 PRO A C 1
ATOM 559 O O . PRO A 1 117 ? 27.85600 -19.42500 10.67400 1.000 28.85609 117 PRO A O 1
ATOM 563 N N . PHE A 1 118 ? 28.09200 -17.20300 10.33500 1.000 29.71672 118 PHE A N 1
ATOM 564 C CA . PHE A 1 118 ? 26.67600 -17.02100 10.09800 1.000 27.81649 118 PHE A CA 1
ATOM 565 C C . PHE A 1 118 ? 26.48900 -15.88000 9.12600 1.000 26.28473 118 PHE A C 1
ATOM 566 O O . PHE A 1 118 ? 27.36900 -15.04000 8.94200 1.000 24.47399 118 PHE A O 1
ATOM 574 N N . ASN A 1 119 ? 25.36000 -15.92700 8.43900 1.000 23.62915 119 ASN A N 1
ATOM 575 C CA . ASN A 1 119 ? 24.97300 -14.89800 7.47700 1.000 25.48463 119 ASN A CA 1
ATOM 576 C C . ASN A 1 119 ? 23.66900 -14.27800 7.95600 1.000 25.36094 119 ASN A C 1
ATOM 577 O O . ASN A 1 119 ? 22.62100 -14.93400 7.89800 1.000 29.54565 119 ASN A O 1
ATOM 582 N N . ARG A 1 120 ? 23.72300 -13.00700 8.36800 1.000 24.51873 120 ARG A N 1
ATOM 583 C CA A ARG A 1 120 ? 22.56500 -12.28000 8.86300 0.580 24.16079 120 ARG A CA 1
ATOM 584 C CA B ARG A 1 120 ? 22.56100 -12.27200 8.86200 0.420 24.28975 120 ARG A CA 1
ATOM 585 C C . ARG A 1 120 ? 21.94300 -11.46400 7.73700 1.000 24.15290 120 ARG A C 1
ATOM 586 O O . ARG A 1 120 ? 22.64400 -10.71200 7.05300 1.000 24.32397 120 ARG A O 1
ATOM 601 N N . MET A 1 121 ? 20.63600 -11.60800 7.56100 1.000 25.42936 121 MET A N 1
ATOM 602 C CA A MET A 1 121 ? 19.86900 -10.70000 6.71400 0.540 26.45580 121 MET A CA 1
ATOM 603 C CA B MET A 1 121 ? 19.86500 -10.70900 6.71300 0.460 26.57687 121 MET A CA 1
ATOM 604 C C . MET A 1 121 ? 19.37700 -9.56000 7.58700 1.000 24.99247 121 MET A C 1
ATOM 605 O O . MET A 1 121 ? 18.60900 -9.77300 8.52900 1.000 29.26930 121 MET A O 1
ATOM 614 N N . ALA A 1 122 ? 19.82000 -8.36200 7.27600 1.000 22.93959 122 ALA A N 1
ATOM 615 C CA . ALA A 1 122 ? 19.42800 -7.19800 8.04100 1.000 24.92930 122 ALA A CA 1
ATOM 616 C C . ALA A 1 122 ? 18.58600 -6.26500 7.18200 1.000 26.15577 122 ALA A C 1
ATOM 617 O O . ALA A 1 122 ? 18.89800 -6.07200 6.00900 1.000 25.14512 122 ALA A O 1
ATOM 619 N N . PRO A 1 123 ? 17.53300 -5.66400 7.72800 1.000 25.48463 123 PRO A N 1
ATOM 620 C CA . PRO A 1 123 ? 16.73200 -4.72400 6.92000 1.000 26.03733 123 PRO A CA 1
ATOM 621 C C . PRO A 1 123 ? 17.55700 -3.49700 6.56400 1.000 26.78479 123 PRO A C 1
ATOM 622 O O . PRO A 1 123 ? 18.05000 -2.78100 7.44200 1.000 25.13722 123 PRO A O 1
ATOM 626 N N . PHE A 1 124 ? 17.72800 -3.26700 5.26400 1.000 24.83982 124 PHE A N 1
ATOM 627 C CA . PHE A 1 124 ? 18.54500 -2.14900 4.81700 1.000 23.87128 124 PHE A CA 1
ATOM 628 C C . PHE A 1 124 ? 17.78400 -0.84700 4.86900 1.000 25.92153 124 PHE A C 1
ATOM 629 O O . PHE A 1 124 ? 18.39900 0.22300 4.91700 1.000 24.34502 124 PHE A O 1
ATOM 637 N N . ARG A 1 125 ? 16.45600 -0.91600 4.84300 1.000 25.73730 125 ARG A N 1
ATOM 638 C CA . ARG A 1 125 ? 15.65100 0.28100 4.82100 1.000 27.78228 125 ARG A CA 1
ATOM 639 C C . ARG A 1 125 ? 14.37700 -0.00900 5.59100 1.000 29.19034 125 ARG A C 1
ATOM 640 O O . ARG A 1 125 ? 13.99700 -1.16100 5.78200 1.000 27.27432 125 ARG A O 1
ATOM 648 N N . THR A 1 126 ? 13.74200 1.05300 6.06000 1.000 24.71349 126 THR A N 1
ATOM 649 C CA . THR A 1 126 ? 12.49200 0.95200 6.80600 1.000 25.12143 126 THR A CA 1
ATOM 650 C C . THR A 1 126 ? 11.77500 2.28000 6.63800 1.000 27.94809 126 THR A C 1
ATOM 651 O O . THR A 1 126 ? 12.35700 3.25200 6.16900 1.000 28.49026 126 THR A O 1
ATOM 655 N N . ILE A 1 127 ? 10.49500 2.30600 6.98700 1.000 27.94546 127 ILE A N 1
ATOM 656 C CA . ILE A 1 127 ? 9.71500 3.52900 6.87400 1.000 30.83264 127 ILE A CA 1
ATOM 657 C C . ILE A 1 127 ? 9.75400 4.25200 8.20600 1.000 31.21164 127 ILE A C 1
ATOM 658 O O . ILE A 1 127 ? 9.52600 3.65700 9.26800 1.000 32.49600 127 ILE A O 1
ATOM 663 N N . GLU A 1 128 ? 10.08100 5.53300 8.14400 1.000 29.00348 128 GLU A N 1
ATOM 664 C CA . GLU A 1 128 ? 10.05400 6.45400 9.26400 1.000 30.06939 128 GLU A CA 1
ATOM 665 C C . GLU A 1 128 ? 8.86500 7.39600 9.09700 1.000 31.88014 128 GLU A C 1
ATOM 666 O O . GLU A 1 128 ? 8.70900 8.01400 8.03700 1.000 30.91160 128 GLU A O 1
ATOM 672 N N . LYS A 1 129 ? 8.05000 7.53000 10.14100 1.000 32.97237 129 LYS A N 1
ATOM 673 C CA . LYS A 1 129 ? 6.96900 8.50700 10.14300 1.000 35.62532 129 LYS A CA 1
ATOM 674 C C . LYS A 1 129 ? 7.33100 9.61300 11.12400 1.000 36.99391 129 LYS A C 1
ATOM 675 O O . LYS A 1 129 ? 7.66100 9.34600 12.29000 1.000 36.75441 129 LYS A O 1
ATOM 677 N N . THR A 1 130 ? 7.30900 10.84600 10.64000 1.000 34.23568 130 THR A N 1
ATOM 678 C CA . THR A 1 130 ? 7.50600 12.01700 11.46600 1.000 36.43858 130 THR A CA 1
ATOM 679 C C . THR A 1 130 ? 6.35600 12.98300 11.25400 1.000 36.24645 130 THR A C 1
ATOM 680 O O . THR A 1 130 ? 5.58000 12.88400 10.29700 1.000 34.69363 130 THR A O 1
ATOM 684 N N . SER A 1 131 ? 6.27800 13.96400 12.14100 1.000 35.97273 131 SER A N 1
ATOM 685 C CA A SER A 1 131 ? 5.27200 15.00600 12.05400 0.420 38.61516 131 SER A CA 1
ATOM 686 C CA B SER A 1 131 ? 5.28700 15.01000 12.00200 0.580 38.55462 131 SER A CA 1
ATOM 687 C C . SER A 1 131 ? 5.93900 16.35000 12.30500 1.000 39.35209 131 SER A C 1
ATOM 688 O O . SER A 1 131 ? 7.00400 16.42600 12.92400 1.000 41.31811 131 SER A O 1
ATOM 693 N N . TYR A 1 132 ? 5.31100 17.41100 11.81800 1.000 37.91507 132 TYR A N 1
ATOM 694 C CA . TYR A 1 132 ? 5.72400 18.76200 12.15500 1.000 39.01520 132 TYR A CA 1
ATOM 695 C C . TYR A 1 132 ? 4.66900 19.33000 13.08600 1.000 41.91555 132 TYR A C 1
ATOM 696 O O . TYR A 1 132 ? 3.49000 19.43100 12.71700 1.000 41.42865 132 TYR A O 1
ATOM 705 N N . THR A 1 133 ? 5.08900 19.71200 14.28500 1.000 42.17348 133 THR A N 1
ATOM 706 C CA . THR A 1 133 ? 4.20300 20.34800 15.24700 1.000 43.65260 133 THR A CA 1
ATOM 707 C C . THR A 1 133 ? 4.63000 21.79200 15.44500 1.000 46.45820 133 THR A C 1
ATOM 708 O O . THR A 1 133 ? 5.81900 22.07400 15.61900 1.000 48.83743 133 THR A O 1
ATOM 712 N N . CYS A 1 134 ? 3.65500 22.69600 15.39100 1.000 50.54817 134 CYS A N 1
ATOM 713 C CA . CYS A 1 134 ? 3.89300 24.12300 15.55000 1.000 53.94857 134 CYS A CA 1
ATOM 714 C C . CYS A 1 134 ? 4.17200 24.43400 17.02100 1.000 52.55630 134 CYS A C 1
ATOM 715 O O . CYS A 1 134 ? 3.26900 24.36100 17.86200 1.000 53.86698 134 CYS A O 1
ATOM 718 N N . SER A 1 135 ? 5.42500 24.77100 17.33000 1.000 53.23007 135 SER A N 1
ATOM 719 C CA . SER A 1 135 ? 5.91700 24.96400 18.68900 1.000 56.61205 135 SER A CA 1
ATOM 720 C C . SER A 1 135 ? 6.16600 26.44100 18.97600 1.000 57.50689 135 SER A C 1
ATOM 721 O O . SER A 1 135 ? 6.28500 27.26600 18.07000 1.000 56.53046 135 SER A O 1
ATOM 723 N N . SER A 1 136 ? 6.28200 26.75900 20.27100 1.000 60.25459 136 SER A N 1
ATOM 724 C CA . SER A 1 136 ? 6.47200 28.14500 20.69100 1.000 65.24466 136 SER A CA 1
ATOM 725 C C . SER A 1 136 ? 7.70900 28.77100 20.04800 1.000 62.46275 136 SER A C 1
ATOM 726 O O . SER A 1 136 ? 7.67700 29.93600 19.63400 1.000 63.01545 136 SER A O 1
ATOM 729 N N . ARG A 1 137 ? 8.81400 28.02000 19.97000 1.000 64.21296 137 ARG A N 1
ATOM 730 C CA . ARG A 1 137 ? 10.05400 28.56600 19.42100 1.000 65.53681 137 ARG A CA 1
ATOM 731 C C . ARG A 1 137 ? 9.90200 28.93600 17.95100 1.000 62.91017 137 ARG A C 1
ATOM 732 O O . ARG A 1 137 ? 10.57300 29.85500 17.46900 1.000 65.54207 137 ARG A O 1
ATOM 740 N N . ASP A 1 138 ? 9.03800 28.23400 17.22600 1.000 59.48871 138 ASP A N 1
ATOM 741 C CA . ASP A 1 138 ? 8.74100 28.55000 15.83500 1.000 58.47280 138 ASP A CA 1
ATOM 742 C C . ASP A 1 138 ? 7.59000 29.52900 15.69900 1.000 58.12539 138 ASP A C 1
ATOM 743 O O . ASP A 1 138 ? 7.26600 29.93700 14.58100 1.000 58.83074 138 ASP A O 1
ATOM 748 N N . CYS A 1 139 ? 6.96300 29.89900 16.80700 1.000 59.73874 139 CYS A N 1
ATOM 749 C CA . CYS A 1 139 ? 5.74200 30.69300 16.80100 1.000 59.42028 139 CYS A CA 1
ATOM 750 C C . CYS A 1 139 ? 5.85900 31.68200 17.96200 1.000 64.18401 139 CYS A C 1
ATOM 751 O O . CYS A 1 139 ? 5.32200 31.45500 19.04800 1.000 66.17372 139 CYS A O 1
ATOM 754 N N . LYS A 1 140 ? 6.58600 32.77700 17.72100 1.000 66.16320 140 LYS A N 1
ATOM 755 C CA . LYS A 1 140 ? 6.87700 33.73600 18.78300 1.000 70.55583 140 LYS A CA 1
ATOM 756 C C . LYS A 1 140 ? 5.59600 34.35500 19.33600 1.000 75.21691 140 LYS A C 1
ATOM 757 O O . LYS A 1 140 ? 5.39400 34.41600 20.55500 1.000 78.87261 140 LYS A O 1
ATOM 759 N N . SER A 1 141 ? 4.71800 34.82500 18.45200 1.000 75.20902 141 SER A N 1
ATOM 760 C CA . SER A 1 141 ? 3.37900 35.25000 18.83200 1.000 78.61995 141 SER A CA 1
ATOM 761 C C . SER A 1 141 ? 2.40500 34.74100 17.77900 1.000 77.23031 141 SER A C 1
ATOM 762 O O . SER A 1 141 ? 2.80500 34.14200 16.77700 1.000 74.98531 141 SER A O 1
ATOM 765 N N . ARG A 1 142 ? 1.11000 34.97200 18.01600 1.000 78.87525 142 ARG A N 1
ATOM 766 C CA . ARG A 1 142 ? 0.10900 34.58300 17.02600 1.000 77.25663 142 ARG A CA 1
ATOM 767 C C . ARG A 1 142 ? 0.20300 35.44200 15.77000 1.000 77.64878 142 ARG A C 1
ATOM 768 O O . ARG A 1 142 ? -0.09400 34.96300 14.67000 1.000 77.15925 142 ARG A O 1
ATOM 770 N N . LEU A 1 143 ? 0.62300 36.70100 15.91400 1.000 79.83062 143 LEU A N 1
ATOM 771 C CA . LEU A 1 143 ? 0.72400 37.60500 14.77400 1.000 79.18581 143 LEU A CA 1
ATOM 772 C C . LEU A 1 143 ? 2.02800 37.40400 14.01700 1.000 77.65668 143 LEU A C 1
ATOM 773 O O . LEU A 1 143 ? 2.07000 37.58300 12.79600 1.000 77.22768 143 LEU A O 1
ATOM 775 N N . ASN A 1 144 ? 3.09800 37.04000 14.71800 1.000 78.07515 144 ASN A N 1
ATOM 776 C CA . ASN A 1 144 ? 4.38300 36.72000 14.10200 1.000 78.72523 144 ASN A CA 1
ATOM 777 C C . ASN A 1 144 ? 4.69400 35.25500 14.40100 1.000 74.17468 144 ASN A C 1
ATOM 778 O O . ASN A 1 144 ? 5.41900 34.92300 15.34200 1.000 74.26417 144 ASN A O 1
ATOM 783 N N . CYS A 1 145 ? 4.12600 34.37400 13.57700 1.000 68.85299 145 CYS A N 1
ATOM 784 C CA . CYS A 1 145 ? 4.28300 32.93000 13.68500 1.000 61.09154 145 CYS A CA 1
ATOM 785 C C . CYS A 1 145 ? 4.97400 32.43600 12.42500 1.000 57.20686 145 CYS A C 1
ATOM 786 O O . CYS A 1 145 ? 4.57700 32.80300 11.31400 1.000 57.73587 145 CYS A O 1
ATOM 789 N N . GLN A 1 146 ? 6.00600 31.61200 12.59600 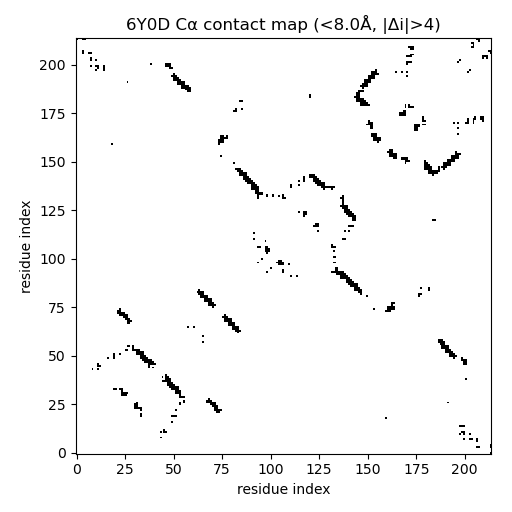1.000 54.59602 146 GLN A N 1
ATOM 790 C CA . GLN A 1 146 ? 6.77900 31.09700 11.47300 1.000 53.17743 146 GLN A CA 1
ATOM 791 C C . GLN A 1 146 ? 6.50600 29.62400 11.21000 1.000 51.30878 146 GLN A C 1
ATOM 792 O O . GLN A 1 146 ? 7.26700 28.97200 10.48600 1.000 50.44026 146 GLN A O 1
ATOM 798 N N . CYS A 1 147 ? 5.43600 29.08800 11.79200 1.000 41.89713 147 CYS A N 1
ATOM 799 C CA . CYS A 1 147 ? 5.17600 27.66500 11.66000 1.000 39.28366 147 CYS A CA 1
ATOM 800 C C . CYS A 1 147 ? 4.85800 27.27300 10.22800 1.000 38.16247 147 CYS A C 1
ATOM 801 O O . CYS A 1 147 ? 5.19100 26.16000 9.81800 1.000 35.60427 147 CYS A O 1
ATOM 804 N N . ASN A 1 148 ? 4.22400 28.15900 9.45400 1.000 38.84676 148 ASN A N 1
ATOM 805 C CA . ASN A 1 148 ? 3.95000 27.81800 8.06100 1.000 38.93625 148 ASN A CA 1
ATOM 806 C C . ASN A 1 148 ? 5.24000 27.65800 7.26600 1.000 36.98338 148 ASN A C 1
ATOM 807 O O . ASN A 1 148 ? 5.33300 26.77200 6.40700 1.000 35.32002 148 ASN A O 1
ATOM 812 N N . GLU A 1 149 ? 6.23400 28.51400 7.53600 1.000 38.51514 149 GLU A N 1
ATOM 813 C CA . GLU A 1 149 ? 7.53700 28.40300 6.88800 1.000 38.25985 149 GLU A CA 1
ATOM 814 C C . GLU A 1 149 ? 8.17600 27.06500 7.16600 1.000 36.12538 149 GLU A C 1
ATOM 815 O O . GLU A 1 149 ? 8.67400 26.40500 6.25100 1.000 34.96472 149 GLU A O 1
ATOM 821 N N . LEU A 1 150 ? 8.19600 26.65800 8.43700 1.000 35.93589 150 LEU A N 1
ATOM 822 C CA . LEU A 1 150 ? 8.86500 25.41800 8.78800 1.000 34.42518 150 LEU A CA 1
ATOM 823 C C . LEU A 1 150 ? 8.03700 24.20900 8.36900 1.000 33.11450 150 LEU A C 1
ATOM 824 O O . LEU A 1 150 ? 8.60500 23.16100 8.05500 1.000 34.36201 150 LEU A O 1
ATOM 829 N N . LEU A 1 151 ? 6.70800 24.33800 8.32000 1.000 34.69890 151 LEU A N 1
ATOM 830 C CA . LEU A 1 151 ? 5.88100 23.29000 7.72000 1.000 33.03554 151 LEU A CA 1
ATOM 831 C C . LEU A 1 151 ? 6.22100 23.09900 6.24600 1.000 31.23006 151 LEU A C 1
ATOM 832 O O . LEU A 1 151 ? 6.34000 21.96400 5.76500 1.000 28.68765 151 LEU A O 1
ATOM 837 N N . ASN A 1 152 ? 6.33500 24.20200 5.50000 1.000 32.05911 152 ASN A N 1
ATOM 838 C CA A ASN A 1 152 ? 6.69900 24.10900 4.08700 0.550 33.46717 152 ASN A CA 1
ATOM 839 C CA B ASN A 1 152 ? 6.69800 24.09900 4.08900 0.450 33.47243 152 ASN A CA 1
ATOM 840 C C . ASN A 1 152 ? 8.08000 23.48800 3.92200 1.000 33.06449 152 ASN A C 1
ATOM 841 O O . ASN A 1 152 ? 8.32100 22.71800 2.97800 1.000 29.85095 152 ASN A O 1
ATOM 850 N N . SER A 1 153 ? 8.99800 23.80800 4.83700 1.000 33.26978 153 SER A N 1
ATOM 851 C CA . SER A 1 153 ? 10.33600 23.22700 4.78500 1.000 31.66695 153 SER A CA 1
ATOM 852 C C . SER A 1 153 ? 10.29600 21.72900 5.06400 1.000 29.22719 153 SER A C 1
ATOM 853 O O . SER A 1 153 ? 10.98700 20.94700 4.39900 1.000 31.80118 153 SER A O 1
ATOM 856 N N . PHE A 1 154 ? 9.51500 21.33100 6.06900 1.000 29.82200 154 PHE A N 1
ATOM 857 C CA . PHE A 1 154 ? 9.26900 19.92000 6.36400 1.000 27.38223 154 PHE A CA 1
ATOM 858 C C . PHE A 1 154 ? 8.70600 19.20300 5.14600 1.000 28.41393 154 PHE A C 1
ATOM 859 O O . PHE A 1 154 ? 9.12600 18.08100 4.82000 1.000 30.48260 154 PHE A O 1
ATOM 867 N N . MET A 1 155 ? 7.74100 19.83300 4.47300 1.000 28.43236 155 MET A N 1
ATOM 868 C CA . MET A 1 155 ? 7.13200 19.23000 3.29400 1.000 28.25076 155 MET A CA 1
ATOM 869 C C . MET A 1 155 ? 8.16300 19.05100 2.18800 1.000 28.04020 155 MET A C 1
ATOM 870 O O . MET A 1 155 ? 8.26000 17.98700 1.57300 1.000 28.62185 155 MET A O 1
ATOM 875 N N . ASN A 1 156 ? 8.96400 20.08500 1.94200 1.000 29.12454 156 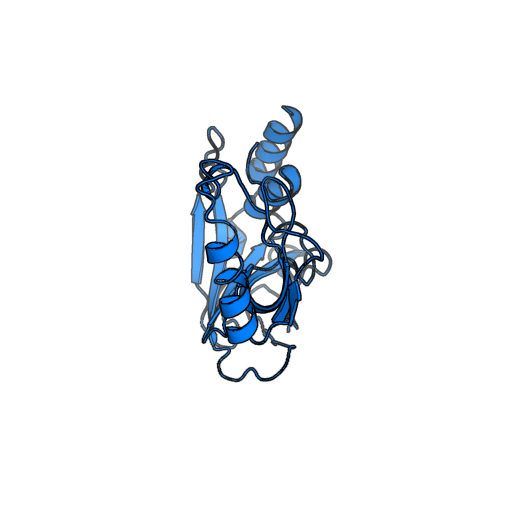ASN A N 1
ATOM 876 C CA . ASN A 1 156 ? 9.93200 20.01900 0.85500 1.000 28.95084 156 ASN A CA 1
ATOM 877 C C . ASN A 1 156 ? 10.97600 18.93500 1.09800 1.000 29.22192 156 ASN A C 1
ATOM 878 O O . ASN A 1 156 ? 11.33100 18.19000 0.17300 1.000 29.37984 156 ASN A O 1
ATOM 883 N N . GLN A 1 157 ? 11.48200 18.82800 2.33100 1.000 28.77713 157 GLN A N 1
ATOM 884 C CA . GLN A 1 157 ? 12.42700 17.75000 2.63600 1.000 27.88755 157 GLN A CA 1
ATOM 885 C C . GLN A 1 157 ? 11.77800 16.37600 2.52100 1.000 27.87703 157 GLN A C 1
ATOM 886 O O . GLN A 1 157 ? 12.40600 15.43000 2.01400 1.000 29.39037 157 GLN A O 1
ATOM 892 N N . CYS A 1 158 ? 10.52400 16.24100 2.97700 1.000 29.77725 158 CYS A N 1
ATOM 893 C CA . CYS A 1 158 ? 9.79600 14.98200 2.80400 1.000 27.29801 158 CYS A CA 1
ATOM 894 C C . CYS A 1 158 ? 9.77600 14.57400 1.33800 1.000 27.47171 158 CYS A C 1
ATOM 895 O O . CYS A 1 158 ? 10.18900 13.46200 0.97600 1.000 28.43762 158 CYS A O 1
ATOM 898 N N . VAL A 1 159 ? 9.30500 15.48200 0.47900 1.000 28.05336 159 VAL A N 1
ATOM 899 C CA . VAL A 1 159 ? 9.19000 15.19200 -0.94400 1.000 26.04260 159 VAL A CA 1
ATOM 900 C C . VAL A 1 159 ? 10.55900 14.88300 -1.54200 1.000 29.95096 159 VAL A C 1
ATOM 901 O O . VAL A 1 159 ? 10.69700 13.96700 -2.35700 1.000 28.27181 159 VAL A O 1
ATOM 905 N N . ALA A 1 160 ? 11.60500 15.61200 -1.12300 1.000 26.97692 160 ALA A N 1
ATOM 906 C CA . ALA A 1 160 ? 12.90800 15.39400 -1.75000 1.000 28.04810 160 ALA A CA 1
ATOM 907 C C . ALA A 1 160 ? 13.50200 14.05600 -1.33900 1.000 27.86650 160 ALA A C 1
ATOM 908 O O . ALA A 1 160 ? 14.36000 13.52200 -2.05100 1.000 28.89031 160 ALA A O 1
ATOM 910 N N . SER A 1 161 ? 13.05000 13.52100 -0.20400 1.000 26.90323 161 SER A N 1
ATOM 911 C CA . SER A 1 161 ? 13.41900 12.19300 0.25800 1.000 28.46920 161 SER A CA 1
ATOM 912 C C . SER A 1 161 ? 12.65200 11.08800 -0.44500 1.000 29.97728 161 SER A C 1
ATOM 913 O O . SER A 1 161 ? 12.95300 9.91700 -0.20500 1.000 28.62185 161 SER A O 1
ATOM 916 N N . GLY A 1 162 ? 11.64600 11.41600 -1.25300 1.000 27.20853 162 GLY A N 1
ATOM 917 C CA . GLY A 1 162 ? 10.78900 10.39300 -1.81400 1.000 28.79819 162 GLY A CA 1
ATOM 918 C C . GLY A 1 162 ? 9.66300 9.99200 -0.89200 1.000 29.93780 162 GLY A C 1
ATOM 919 O O . GLY A 1 162 ? 9.07800 8.90900 -1.05700 1.000 28.80345 162 GLY A O 1
ATOM 920 N N . GLY A 1 163 ? 9.34900 10.84100 0.09900 1.000 26.75321 163 GLY A N 1
ATOM 921 C CA . GLY A 1 163 ? 8.36300 10.48800 1.09300 1.000 26.91902 163 GLY A CA 1
ATOM 922 C C . GLY A 1 163 ? 6.99400 10.95100 0.72900 1.000 28.32708 163 GLY A C 1
ATOM 923 O O . GLY A 1 163 ? 6.80300 11.72100 -0.22100 1.000 32.63023 163 GLY A O 1
ATOM 924 N N . LYS A 1 164 ? 6.02600 10.53500 1.54800 1.000 28.35603 164 LYS A N 1
ATOM 925 C CA . LYS A 1 164 ? 4.64500 10.97000 1.39200 1.000 33.23556 164 LYS A CA 1
ATOM 926 C C . LYS A 1 164 ? 4.36100 12.04200 2.43400 1.000 35.50426 164 LYS A C 1
ATOM 927 O O . LYS A 1 164 ? 4.36500 11.76200 3.63700 1.000 30.64578 164 LYS A O 1
ATOM 930 N N . PHE A 1 165 ? 4.10800 13.26100 1.97600 1.000 31.41956 165 PHE A N 1
ATOM 931 C CA . PHE A 1 165 ? 3.71500 14.33800 2.86700 1.000 32.49074 165 PHE A CA 1
ATOM 932 C C . PHE A 1 165 ? 2.19800 14.46400 2.88600 1.000 34.89892 165 PHE A C 1
ATOM 933 O O . PHE A 1 165 ? 1.55900 14.49600 1.82400 1.000 35.49373 165 PHE A O 1
ATOM 941 N N . VAL A 1 166 ? 1.61900 14.54500 4.08200 1.000 35.35950 166 VAL A N 1
ATOM 942 C CA . VAL A 1 166 ? 0.18500 14.79800 4.23200 1.000 37.77558 166 VAL A CA 1
ATOM 943 C C . VAL A 1 166 ? -0.01300 15.98300 5.16700 1.000 40.03112 166 VAL A C 1
ATOM 944 O O . VAL A 1 166 ? 0.37500 15.92600 6.34000 1.000 38.40197 166 VAL A O 1
ATOM 948 N N . ARG A 1 167 ? -0.64200 17.04700 4.65400 1.000 40.73383 167 ARG A N 1
ATOM 949 C CA . ARG A 1 167 ? -0.94200 18.22000 5.46200 1.000 42.20506 167 ARG A CA 1
ATOM 950 C C . ARG A 1 167 ? -2.16200 17.94500 6.33100 1.000 45.81076 167 ARG A C 1
ATOM 951 O O . ARG A 1 167 ? -3.18100 17.44400 5.84300 1.000 47.94785 167 ARG A O 1
ATOM 959 N N . THR A 1 168 ? -2.05900 18.26400 7.61100 1.000 44.55534 168 THR A N 1
ATOM 960 C CA . THR A 1 168 ? -3.20100 18.11800 8.51100 1.000 48.77164 168 THR A CA 1
ATOM 961 C C . THR A 1 168 ? -4.25300 19.17600 8.19000 1.000 52.04835 168 THR A C 1
ATOM 962 O O . THR A 1 168 ? -3.90500 20.35100 8.01800 1.000 50.21655 168 THR A O 1
ATOM 966 N N . PRO A 1 169 ? -5.53500 18.80700 8.07400 1.000 53.62485 169 PRO A N 1
ATOM 967 C CA . PRO A 1 169 ? -6.56700 19.82600 7.85200 1.000 57.25423 169 PRO A CA 1
ATOM 968 C C . PRO A 1 169 ? -6.55300 20.86800 8.95900 1.000 58.43332 169 PRO A C 1
ATOM 969 O O . PRO A 1 169 ? -6.29500 20.56200 10.12500 1.000 58.60966 169 PRO A O 1
ATO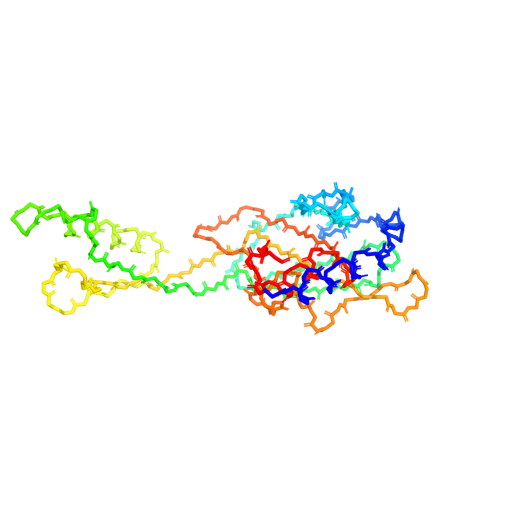M 973 N N . GLY A 1 170 ? -6.81200 22.11000 8.57700 1.000 59.23079 170 GLY A N 1
ATOM 974 C CA . GLY A 1 170 ? -6.86700 23.20500 9.52100 1.000 62.02059 170 GLY A CA 1
ATOM 975 C C . GLY A 1 170 ? -5.59500 24.03300 9.52200 1.000 60.76781 170 GLY A C 1
ATOM 976 O O . GLY A 1 170 ? -4.53700 23.62200 9.03900 1.000 58.69651 170 GLY A O 1
ATOM 977 N N . MET A 1 171 ? -5.71600 25.23000 10.08900 1.000 62.68910 171 MET A N 1
ATOM 978 C CA . MET A 1 171 ? -4.59400 26.15200 10.12000 1.000 63.01282 171 MET A CA 1
ATOM 979 C C . MET A 1 171 ? -3.46600 25.58500 10.97200 1.000 57.63323 171 MET A C 1
ATOM 980 O O . MET A 1 171 ? -3.69500 24.88900 11.96100 1.000 56.44887 171 MET A O 1
ATOM 985 N N . CYS A 1 172 ? -2.23400 25.86900 10.56300 1.000 52.85634 172 CYS A N 1
ATOM 986 C CA . CYS A 1 172 ? -1.05700 25.47500 11.33100 1.000 50.20076 172 CYS A CA 1
ATOM 987 C C . CYS A 1 172 ? -0.73600 26.58900 12.32000 1.000 54.67498 172 CYS A C 1
ATOM 988 O O . CYS A 1 172 ? -0.04400 27.55700 11.99700 1.000 53.43272 172 CYS A O 1
ATOM 991 N N . VAL A 1 173 ? -1.24800 26.45900 13.54100 1.000 52.12467 173 VAL A N 1
ATOM 992 C CA . VAL A 1 173 ? -0.96600 27.40600 14.60800 1.000 53.10374 173 VAL A CA 1
ATOM 993 C C . VAL A 1 173 ? -0.51200 26.63800 15.84800 1.000 51.96149 173 VAL A C 1
ATOM 994 O O . VAL A 1 173 ? -0.41400 25.41200 15.84700 1.000 50.56396 173 VAL A O 1
ATOM 998 N N . LEU A 1 174 ? -0.25400 27.39200 16.92000 1.000 52.93529 174 LEU A N 1
ATOM 999 C CA . LEU A 1 174 ? 0.48500 26.88800 18.07500 1.000 52.05624 174 LEU A CA 1
ATOM 1000 C C . LEU A 1 174 ? -0.09700 25.58600 18.61700 1.000 52.22468 174 LEU A C 1
ATOM 1001 O O . LEU A 1 174 ? -1.31100 25.45900 18.80400 1.000 54.29335 174 LEU A O 1
ATOM 1006 N N . ASP A 1 175 ? 0.79300 24.61700 18.85200 1.000 50.44026 175 ASP A N 1
ATOM 1007 C CA . ASP A 1 175 ? 0.53600 23.34500 19.52400 1.000 56.23043 175 ASP A CA 1
ATOM 1008 C C . ASP A 1 175 ? -0.33000 22.40300 18.70400 1.000 57.18317 175 ASP A C 1
ATOM 1009 O O . ASP A 1 175 ? -0.86700 21.43400 19.25100 1.000 59.64663 175 ASP A O 1
ATOM 1014 N N . ARG A 1 176 ? -0.48400 22.65200 17.41100 1.000 55.81195 176 ARG A N 1
ATOM 1015 C CA . ARG A 1 176 ? -1.15500 21.72300 16.51600 1.000 56.88577 176 ARG A CA 1
ATOM 1016 C C . ARG A 1 176 ? -0.11200 20.95700 15.71800 1.000 51.54302 176 ARG A C 1
ATOM 1017 O O . ARG A 1 176 ? 0.95000 21.48400 15.38700 1.000 45.25543 176 ARG A O 1
ATOM 1025 N N . THR A 1 177 ? -0.41400 19.70300 15.41600 1.000 39.38893 177 THR A N 1
ATOM 1026 C CA . THR A 1 177 ? 0.38500 18.96600 14.45600 1.000 42.48141 177 THR A CA 1
ATOM 1027 C C . THR A 1 177 ? -0.09000 19.35000 13.05900 1.000 47.54254 177 THR A C 1
ATOM 1028 O O . THR A 1 177 ? -1.29200 19.30000 12.77200 1.000 47.31620 177 THR A O 1
ATOM 1032 N N . CYS A 1 178 ? 0.83700 19.78500 12.21000 1.000 33.19082 178 CYS A N 1
ATOM 1033 C CA . CYS A 1 178 ? 0.45800 20.43000 10.96100 1.000 33.43296 178 CYS A CA 1
ATOM 1034 C C . CYS A 1 178 ? 0.68200 19.55600 9.74400 1.000 33.62245 178 CYS A C 1
ATOM 1035 O O . CYS A 1 178 ? 0.20100 19.90800 8.66000 1.000 34.09883 178 CYS A O 1
ATOM 1038 N N . GLY A 1 179 ? 1.41100 18.46100 9.88100 1.000 32.22228 179 GLY A N 1
ATOM 1039 C CA . GLY A 1 179 ? 1.72900 17.64500 8.73000 1.000 30.21152 179 GLY A CA 1
ATOM 1040 C C . GLY A 1 179 ? 2.50400 16.42400 9.15900 1.000 33.28294 179 GLY A C 1
ATOM 1041 O O . GLY A 1 179 ? 3.10200 16.38800 10.23800 1.000 35.31213 179 GLY A O 1
ATOM 1042 N N . THR A 1 180 ? 2.47400 15.41900 8.30000 1.000 30.65104 180 THR A N 1
ATOM 1043 C CA . THR A 1 180 ? 3.23300 14.20600 8.52800 1.000 29.18771 180 THR A CA 1
ATOM 1044 C C . THR A 1 180 ? 4.06400 13.90400 7.29700 1.000 26.85322 180 THR A C 1
ATOM 1045 O O . THR A 1 180 ? 3.75300 14.33500 6.17200 1.000 27.96914 180 THR A O 1
ATOM 1049 N N . CYS A 1 181 ? 5.13600 13.16800 7.53800 1.000 25.73203 181 CYS A N 1
ATOM 1050 C CA . CYS A 1 181 ? 5.97500 12.61300 6.49300 1.000 27.75333 181 CYS A CA 1
ATOM 1051 C C . CYS A 1 181 ? 6.14300 11.12500 6.75800 1.000 28.75608 181 CYS A C 1
ATOM 1052 O O . CYS A 1 181 ? 6.43600 10.72000 7.88900 1.000 32.01700 181 CYS A O 1
ATOM 1055 N N . GLU A 1 182 ? 5.93000 10.30900 5.72700 1.000 26.49265 182 GLU A N 1
ATOM 1056 C CA . GLU A 1 182 ? 6.30300 8.89700 5.76800 1.000 28.40341 182 GLU A CA 1
ATOM 1057 C C . GLU A 1 182 ? 7.39100 8.71700 4.73000 1.000 29.39563 182 GLU A C 1
ATOM 1058 O O . GLU A 1 182 ? 7.12800 8.85500 3.53200 1.000 30.01412 182 GLU A O 1
ATOM 1064 N N . ARG A 1 183 ? 8.60800 8.42000 5.16600 1.000 28.12179 183 ARG A N 1
ATOM 1065 C CA . ARG A 1 183 ? 9.67300 8.28400 4.18600 1.000 30.81422 183 ARG A CA 1
ATOM 1066 C C . ARG A 1 183 ? 10.55600 7.10300 4.53000 1.000 30.54050 183 ARG A C 1
ATOM 1067 O O . ARG A 1 183 ? 10.53500 6.58300 5.65200 1.000 30.07992 183 ARG A O 1
ATOM 1075 N N . THR A 1 184 ? 11.33900 6.68600 3.53800 1.000 29.79568 184 THR A N 1
ATOM 1076 C CA . THR A 1 184 ? 12.28000 5.59400 3.73500 1.000 25.55570 184 THR A CA 1
ATOM 1077 C C . THR A 1 184 ? 13.56400 6.12200 4.33900 1.000 26.40317 184 THR A C 1
ATOM 1078 O O . THR A 1 184 ? 14.05200 7.18300 3.94000 1.000 27.37960 184 THR A O 1
ATOM 1082 N N . VAL A 1 185 ? 14.09000 5.39600 5.33000 1.000 22.05001 185 VAL A N 1
ATOM 1083 C CA . VAL A 1 185 ? 15.39900 5.67500 5.89700 1.000 24.34766 185 VAL A CA 1
ATOM 1084 C C . VAL A 1 185 ? 16.24900 4.41500 5.77900 1.000 24.02920 185 VAL A C 1
ATOM 1085 O O . VAL A 1 185 ? 15.73900 3.29700 5.65600 1.000 26.69267 185 VAL A O 1
ATOM 1089 N N . TYR A 1 186 ? 17.56500 4.60900 5.79000 1.000 22.94222 186 TYR A N 1
ATOM 1090 C CA . TYR A 1 186 ? 18.50700 3.57500 5.38300 1.000 19.02070 186 TYR A CA 1
ATOM 1091 C C . TYR A 1 186 ? 19.50200 3.26500 6.50000 1.000 19.88923 186 TYR A C 1
ATOM 1092 O O . TYR A 1 186 ? 19.95600 4.16000 7.22700 1.000 21.20254 186 TYR A O 1
ATOM 1101 N N . LEU A 1 187 ? 19.84900 1.98400 6.59600 1.000 18.99965 187 LEU A N 1
ATOM 1102 C CA . LEU A 1 187 ? 20.75100 1.48800 7.64200 1.000 19.15493 187 LEU A CA 1
ATOM 1103 C C . LEU A 1 187 ? 22.10900 2.18800 7.63900 1.000 21.04726 187 LEU A C 1
ATOM 1104 O O . LEU A 1 187 ? 22.77000 2.30100 6.60300 1.000 21.18675 187 LEU A O 1
ATOM 1109 N N . ARG A 1 188 ? 22.56300 2.59100 8.83300 1.000 23.22121 188 ARG A N 1
ATOM 1110 C CA . ARG A 1 188 ? 23.89100 3.16000 9.04100 1.000 20.09188 188 ARG A CA 1
ATOM 1111 C C . ARG A 1 188 ? 24.76900 2.32300 9.94200 1.000 21.61049 188 ARG A C 1
ATOM 1112 O O . ARG A 1 188 ? 26.00000 2.30100 9.77000 1.000 22.16582 188 ARG A O 1
ATOM 1120 N N . GLN A 1 189 ? 24.18500 1.66700 10.92100 1.000 23.07382 189 GLN A N 1
ATOM 1121 C CA . GLN A 1 189 ? 24.96300 0.90600 11.88300 1.000 23.14751 189 GLN A CA 1
ATOM 1122 C C . GLN A 1 189 ? 24.16700 -0.31100 12.26900 1.000 25.64781 189 GLN A C 1
ATOM 1123 O O . GLN A 1 189 ? 22.97500 -0.18700 12.56300 1.000 24.85298 189 GLN A O 1
ATOM 1129 N N . LEU A 1 190 ? 24.84400 -1.46400 12.35300 1.000 22.36321 190 LEU A N 1
ATOM 1130 C CA . LEU A 1 190 ? 24.22600 -2.75100 12.64400 1.000 21.83156 190 LEU A CA 1
ATOM 1131 C C . LEU A 1 190 ? 25.09200 -3.40100 13.71400 1.000 23.49492 190 LEU A C 1
ATOM 1132 O O . LEU A 1 190 ? 26.23900 -3.74500 13.43000 1.000 24.59769 190 LEU A O 1
ATOM 1137 N N . TYR A 1 191 ? 24.56200 -3.52600 14.93500 1.000 22.92906 191 TYR A N 1
ATOM 1138 C CA . TYR A 1 191 ? 25.32900 -4.06800 16.07200 1.000 21.84999 191 TYR A CA 1
ATOM 1139 C C . TYR A 1 191 ? 24.82000 -5.48700 16.31200 1.000 23.54230 191 TYR A C 1
ATOM 1140 O O . TYR A 1 191 ? 23.78100 -5.69200 16.94800 1.000 25.78204 191 TYR A O 1
ATOM 1149 N N . LEU A 1 192 ? 25.53600 -6.47100 15.77800 1.000 21.96053 192 LEU A N 1
ATOM 1150 C CA . LEU A 1 192 ? 25.11100 -7.85500 15.93000 1.000 22.16318 192 LEU A CA 1
ATOM 1151 C C . LEU A 1 192 ? 25.56700 -8.41900 17.27300 1.000 23.78443 192 LEU A C 1
ATOM 1152 O O . LEU A 1 192 ? 26.46600 -7.88300 17.95700 1.000 25.55833 192 LEU A O 1
ATOM 1157 N N . VAL A 1 193 ? 24.92700 -9.51400 17.66300 1.000 24.91878 193 VAL A N 1
ATOM 1158 C CA . VAL A 1 193 ? 25.21400 -10.12800 18.95400 1.000 23.70284 193 VAL A CA 1
ATOM 1159 C C . VAL A 1 193 ? 25.47400 -11.61200 18.76100 1.000 26.48212 193 VAL A C 1
ATOM 1160 O O . VAL A 1 193 ? 24.74400 -12.28700 18.03500 1.000 29.63513 193 VAL A O 1
ATOM 1164 N N . VAL A 1 194 ? 26.51500 -12.11400 19.42200 1.000 24.48188 194 VAL A N 1
ATOM 1165 C CA . VAL A 1 194 ? 26.79100 -13.54000 19.51600 1.000 28.58237 194 VAL A CA 1
ATOM 1166 C C . VAL A 1 194 ? 26.77800 -13.94900 20.99200 1.000 32.03016 194 VAL A C 1
ATOM 1167 O O . VAL A 1 194 ? 27.03400 -13.14400 21.89200 1.000 30.74316 194 VAL A O 1
ATOM 1171 N N . ARG A 1 195 ? 26.45700 -15.20400 21.24200 1.000 32.65918 195 ARG A N 1
ATOM 1172 C CA . ARG A 1 195 ? 26.39800 -15.74900 22.59000 1.000 37.48607 195 ARG A CA 1
ATOM 1173 C C . ARG A 1 195 ? 27.32000 -16.95700 22.72000 1.000 37.45975 195 ARG A C 1
ATOM 1174 O O . ARG A 1 195 ? 27.57900 -17.67300 21.74300 1.000 34.98314 195 ARG A O 1
ATOM 1182 N N . GLU A 1 196 ? 27.77200 -17.19400 23.95000 1.000 36.85968 196 GLU A N 1
ATOM 1183 C CA . GLU A 1 196 ? 28.66300 -18.34300 24.24100 1.000 38.71517 196 GLU A CA 1
ATOM 1184 C C . GLU A 1 196 ? 27.84800 -19.63600 24.18700 1.000 42.95778 196 GLU A C 1
ATOM 1185 O O . GLU A 1 196 ? 26.84600 -19.73100 24.90900 1.000 48.86902 196 GLU A O 1
ATOM 1191 N N . VAL A 1 197 ? 28.25800 -20.57100 23.33200 1.000 44.36848 197 VAL A N 1
ATOM 1192 C CA . VAL A 1 197 ? 27.62000 -21.87700 23.24200 1.000 52.84055 197 VAL A CA 1
ATOM 1193 C C . VAL A 1 197 ? 28.36100 -22.91400 24.07000 1.000 59.67294 197 VAL A C 1
ATOM 1194 O O . VAL A 1 197 ? 27.73800 -23.78100 24.68400 1.000 61.87584 197 VAL A O 1
ATOM 1198 N N . SER A 1 198 ? 29.68500 -22.83100 24.08500 1.000 61.98638 198 SER A N 1
ATOM 1199 C CA . SER A 1 198 ? 30.52400 -23.58100 25.00700 1.000 68.38715 198 SER A CA 1
ATOM 1200 C C . SER A 1 198 ? 31.67200 -22.66400 25.40700 1.000 69.50833 198 SER A C 1
ATOM 1201 O O . SER A 1 198 ? 31.65700 -21.46300 25.11400 1.000 67.99236 198 SER A O 1
ATOM 1204 N N . ASN A 1 199 ? 32.67200 -23.22300 26.07600 1.000 85.80239 199 ASN A N 1
ATOM 1205 C CA . ASN A 1 199 ? 33.80700 -22.41000 26.49000 1.000 84.86544 199 ASN A CA 1
ATOM 1206 C C . ASN A 1 199 ? 34.56500 -21.92100 25.26400 1.000 79.57796 199 ASN A C 1
ATOM 1207 O O . ASN A 1 199 ? 34.98800 -22.72300 24.42100 1.000 78.60153 199 ASN A O 1
ATOM 1209 N N . GLY A 1 200 ? 34.71000 -20.60100 25.16200 1.000 75.84330 200 GLY A N 1
ATOM 1210 C CA . GLY A 1 200 ? 35.42600 -19.99100 24.05900 1.000 72.48237 200 GLY A CA 1
ATOM 1211 C C . GLY A 1 200 ? 34.83200 -20.26200 22.70000 1.000 65.52101 200 GLY A C 1
ATOM 1212 O O . GLY A 1 200 ? 35.54200 -20.17500 21.69800 1.000 66.17899 200 GLY A O 1
ATOM 1213 N N . LYS A 1 201 ? 33.54900 -20.60700 22.63700 1.000 60.84151 201 LYS A N 1
ATOM 1214 C CA . LYS A 1 201 ? 32.84700 -20.80200 21.37400 1.000 54.95659 201 LYS A CA 1
ATOM 1215 C C . LYS A 1 201 ? 31.60600 -19.92000 21.35500 1.000 46.47663 201 LYS A C 1
ATOM 1216 O O . LYS A 1 201 ? 30.85000 -19.90200 22.33200 1.000 42.83408 201 LYS A O 1
ATOM 1218 N N . TYR A 1 202 ? 31.41000 -19.17500 20.25800 1.000 40.04427 202 TYR A N 1
ATOM 1219 C CA . TYR A 1 202 ? 30.29700 -18.24100 20.10200 1.000 32.95395 202 TYR A CA 1
ATOM 1220 C C . TYR A 1 202 ? 29.44200 -18.59500 18.89100 1.000 34.59625 202 TYR A C 1
ATOM 1221 O O . TYR A 1 202 ? 29.91500 -19.22300 17.94100 1.000 38.25459 202 TYR A O 1
ATOM 1230 N N . ALA A 1 203 ? 28.17200 -18.20200 18.95700 1.000 31.53010 203 ALA A N 1
ATOM 1231 C CA . ALA A 1 203 ? 27.23500 -18.36200 17.84800 1.000 30.94055 203 ALA A CA 1
ATOM 1232 C C . ALA A 1 203 ? 26.27300 -17.18500 17.83700 1.000 32.61180 203 ALA A C 1
ATOM 1233 O O . ALA A 1 203 ? 26.03300 -16.54600 18.86700 1.000 32.88026 203 ALA A O 1
ATOM 1235 N N . GLU A 1 204 ? 25.70200 -16.92400 16.65800 1.000 27.93493 204 GLU A N 1
ATOM 1236 C CA . GLU A 1 204 ? 24.71500 -15.85800 16.51000 1.000 28.47710 204 GLU A CA 1
ATOM 1237 C C . GLU A 1 204 ? 23.60200 -16.00200 17.54400 1.000 31.20111 204 GLU A C 1
ATOM 1238 O O . GLU A 1 204 ? 23.02700 -17.08200 17.71700 1.000 34.48571 204 GLU A O 1
ATOM 1244 N N . ASP A 1 205 ? 23.35000 -14.91500 18.27300 1.000 30.41417 205 ASP A N 1
ATOM 1245 C CA . ASP A 1 205 ? 22.27700 -14.85400 19.26100 1.000 33.80142 205 ASP A CA 1
ATOM 1246 C C . ASP A 1 205 ? 20.96900 -14.74300 18.50000 1.000 36.30698 205 ASP A C 1
ATOM 1247 O O . ASP A 1 205 ? 20.72400 -13.73700 17.83000 1.000 41.63131 205 ASP A O 1
ATOM 1252 N N . THR A 1 206 ? 20.13900 -15.77500 18.56000 1.000 38.72570 206 THR A N 1
ATOM 1253 C CA . THR A 1 206 ? 18.88200 -15.70600 17.81900 1.000 43.79209 206 THR A CA 1
ATOM 1254 C C . THR A 1 206 ? 17.81600 -14.90900 18.54900 1.000 43.65787 206 THR A C 1
ATOM 1255 O O . THR A 1 206 ? 16.75200 -14.65700 17.98200 1.000 47.32410 206 THR A O 1
ATOM 1259 N N . ASN A 1 207 ? 18.07900 -14.50600 19.78100 1.000 42.41824 207 ASN A N 1
ATOM 1260 C CA . ASN A 1 207 ? 17.16200 -13.67400 20.54100 1.000 45.26332 207 ASN A CA 1
ATOM 1261 C C . ASN A 1 207 ? 17.50300 -12.19500 20.38100 1.000 40.51538 207 ASN A C 1
ATOM 1262 O O . ASN A 1 207 ? 16.64000 -11.37600 20.04500 1.000 43.61839 207 ASN A O 1
ATOM 1267 N N . LEU A 1 208 ? 18.76300 -11.84300 20.59600 1.000 34.38833 208 LEU A N 1
ATOM 1268 C CA . LEU A 1 208 ? 19.22400 -10.46200 20.47700 1.000 33.02764 208 LEU A CA 1
ATOM 1269 C C . LEU A 1 208 ? 19.72500 -10.27700 19.05500 1.000 30.18783 208 LEU A C 1
ATOM 1270 O O . LEU A 1 208 ? 20.89300 -10.53000 18.74300 1.000 31.38534 208 LEU A O 1
ATOM 1275 N N . ARG A 1 209 ? 18.82800 -9.80100 18.19000 1.000 27.44276 209 ARG A N 1
ATOM 1276 C CA . ARG A 1 209 ? 19.20400 -9.49500 16.81600 1.000 28.97453 209 ARG A CA 1
ATOM 1277 C C . ARG A 1 209 ? 20.09900 -8.26900 16.75600 1.000 27.59541 209 ARG A C 1
ATOM 1278 O O . ARG A 1 209 ? 20.91400 -8.14100 15.83600 1.000 32.11174 209 ARG A O 1
ATOM 1286 N N . SER A 1 210 ? 19.98000 -7.38100 17.73600 1.000 24.60295 210 SER A N 1
ATOM 1287 C CA . SER A 1 210 ? 20.76300 -6.16100 17.79200 1.000 21.95000 210 SER A CA 1
ATOM 1288 C C . SER A 1 210 ? 21.22400 -5.92800 19.23000 1.000 24.02656 210 SER A C 1
ATOM 1289 O O . SER A 1 210 ? 20.52800 -6.28700 20.18000 1.000 26.73215 210 SER A O 1
ATOM 1292 N N . ALA A 1 211 ? 22.40200 -5.32000 19.38700 1.000 25.49779 211 ALA A N 1
ATOM 1293 C CA . ALA A 1 211 ? 22.81900 -4.91500 20.72800 1.000 26.99797 211 ALA A CA 1
ATOM 1294 C C . ALA A 1 211 ? 22.10700 -3.65700 21.21700 1.000 30.85633 211 ALA A C 1
ATOM 1295 O O . ALA A 1 211 ? 22.18900 -3.34800 22.42200 1.000 31.16953 211 ALA A O 1
ATOM 1297 N N . MET A 1 212 ? 21.42700 -2.92300 20.32500 1.000 29.60881 212 MET A N 1
ATOM 1298 C CA . MET A 1 212 ? 20.69200 -1.72900 20.72700 1.000 28.60606 212 MET A CA 1
ATOM 1299 C C . MET A 1 212 ? 19.28100 -2.13100 21.14800 1.000 27.92177 212 MET A C 1
ATOM 1300 O O . MET A 1 212 ? 18.62300 -2.91900 20.46000 1.000 27.45066 212 MET A O 1
ATOM 1305 N N . TYR A 1 213 ? 18.82400 -1.58700 22.27300 1.000 30.49839 213 TYR A N 1
ATOM 1306 C CA . TYR A 1 213 ? 17.42600 -1.71000 22.66700 1.000 31.06688 213 TYR A CA 1
ATOM 1307 C C . TYR A 1 213 ? 16.52500 -1.23400 21.52900 1.000 32.06174 213 TYR A C 1
ATOM 1308 O O . TYR A 1 213 ? 16.73800 -0.15000 20.97200 1.000 33.77773 213 TYR A O 1
ATOM 1317 N N . ALA A 1 214 ? 15.49000 -2.00700 21.18900 1.000 32.82762 214 ALA A N 1
ATOM 1318 C CA . ALA A 1 214 ? 14.90900 -3.10000 21.95800 1.000 34.54098 214 ALA A CA 1
ATOM 1319 C C . ALA A 1 214 ? 15.31100 -4.45700 21.39900 1.000 32.13543 214 ALA A C 1
ATOM 1320 O O . ALA A 1 214 ? 14.60000 -5.44300 21.57000 1.000 30.05360 214 ALA A O 1
ATOM 1322 N N . PHE A 1 215 ? 16.45500 -4.48500 20.71600 1.000 29.22456 215 PHE A N 1
ATOM 1323 C CA . PHE A 1 215 ? 17.19900 -5.69300 20.38700 1.000 26.55055 215 PHE A CA 1
ATOM 1324 C C . PHE A 1 215 ? 16.58400 -6.51500 19.27200 1.000 28.41130 215 PHE A C 1
ATOM 1325 O O . PHE A 1 215 ? 17.01300 -7.64800 19.07000 1.000 29.71935 215 PHE A O 1
ATOM 1333 N N . GLY A 1 216 ? 15.62400 -5.97000 18.51900 1.000 26.05312 216 GLY A N 1
ATOM 1334 C CA . GLY A 1 216 ? 14.98300 -6.69800 17.44600 1.000 29.66408 216 GLY A CA 1
ATOM 1335 C C . GLY A 1 216 ? 15.58100 -6.41900 16.07600 1.000 27.71911 216 GLY A C 1
ATOM 1336 O O . GLY A 1 216 ? 16.57400 -5.71400 15.91200 1.000 26.02680 216 GLY A O 1
ATOM 1337 N N . ASP A 1 217 ? 14.91100 -6.96500 15.06200 1.000 25.01000 217 ASP A N 1
ATOM 1338 C CA A ASP A 1 217 ? 15.43600 -6.92000 13.70400 0.460 27.13000 217 ASP A CA 1
ATOM 1339 C CA B ASP A 1 217 ? 15.43700 -6.92400 13.70100 0.540 27.12000 217 ASP A CA 1
ATOM 1340 C C . ASP A 1 217 ? 15.53600 -5.49900 13.16600 1.000 22.30000 217 ASP A C 1
ATOM 1341 O O . ASP A 1 217 ? 16.36000 -5.22900 12.28800 1.000 24.91000 217 ASP A O 1
ATOM 1350 N N . LEU A 1 218 ? 14.71300 -4.57600 13.66200 1.000 24.13974 218 LEU A N 1
ATOM 1351 C CA . LEU A 1 218 ? 14.75200 -3.19900 13.17800 1.000 23.46334 218 LEU A CA 1
ATOM 1352 C C . LEU A 1 218 ? 15.35000 -2.22400 14.17800 1.000 24.05025 218 LEU A C 1
ATOM 1353 O O . LEU A 1 218 ? 15.32100 -1.01000 13.94600 1.000 25.52148 218 LEU A O 1
ATOM 1358 N N . ASP A 1 219 ? 15.90400 -2.72300 15.27100 1.000 23.48966 219 ASP A N 1
ATOM 1359 C CA . ASP A 1 219 ? 16.49300 -1.86200 16.29700 1.000 27.20326 219 ASP A CA 1
ATOM 1360 C C . ASP A 1 219 ? 17.95100 -1.54800 15.96300 1.000 26.28736 219 ASP A C 1
ATOM 1361 O O . ASP A 1 219 ? 18.87500 -1.84700 16.71500 1.000 26.31105 219 ASP A O 1
ATOM 1366 N N . ASN A 1 220 ? 18.12400 -0.91100 14.80800 1.000 24.25028 220 ASN A N 1
ATOM 1367 C CA . ASN A 1 220 ? 19.40300 -0.50600 14.26600 1.000 23.06592 220 ASN A CA 1
ATOM 1368 C C . ASN A 1 220 ? 19.35000 1.00100 14.05500 1.000 26.13471 220 ASN A C 1
ATOM 1369 O O . ASN A 1 220 ? 18.31600 1.62900 14.25800 1.000 27.58225 220 ASN A O 1
ATOM 1374 N N . ASP A 1 221 ? 20.46200 1.57600 13.60400 1.000 24.58453 221 ASP A N 1
ATOM 1375 C CA . ASP A 1 221 ? 20.53300 3.01500 13.33800 1.000 25.55833 221 ASP A CA 1
ATOM 1376 C C . ASP A 1 221 ? 20.17100 3.25800 11.87400 1.000 24.23712 221 ASP A C 1
ATOM 1377 O O . ASP A 1 221 ? 20.92300 2.87300 10.97300 1.000 24.93720 221 ASP A O 1
ATOM 1382 N N . TYR A 1 222 ? 18.99400 3.84000 11.63900 1.000 21.44468 222 TYR A N 1
ATOM 1383 C CA . TYR A 1 222 ? 18.54600 4.25100 10.30400 1.000 24.84245 222 TYR A CA 1
ATOM 1384 C C . TYR A 1 222 ? 18.53400 5.76900 10.18000 1.000 23.45281 222 TYR A C 1
ATOM 1385 O O . TYR A 1 222 ? 18.17300 6.48400 11.13300 1.000 25.51885 222 TYR A O 1
ATOM 1394 N N . GLN A 1 223 ? 18.88900 6.26100 8.99400 1.000 22.63166 223 GLN A N 1
ATOM 1395 C CA . GLN A 1 223 ? 18.92500 7.70000 8.74000 1.000 24.02920 223 GLN A CA 1
ATOM 1396 C C . GLN A 1 223 ? 18.47700 7.99400 7.30900 1.000 25.63728 223 GLN A C 1
ATOM 1397 O O . GLN A 1 223 ? 18.59700 7.14500 6.41600 1.000 23.66863 223 GLN A O 1
ATOM 1403 N N . PRO A 1 224 ? 18.01100 9.21200 7.04200 1.000 26.48212 224 PRO A N 1
ATOM 1404 C CA . PRO A 1 224 ? 17.65200 9.54900 5.66700 1.000 23.67126 224 PRO A CA 1
ATOM 1405 C C . PRO A 1 224 ? 18.84500 9.45300 4.72400 1.000 24.56347 224 PRO A C 1
ATOM 1406 O O . PRO A 1 224 ? 19.99400 9.69100 5.10600 1.000 24.25554 224 PRO A O 1
ATOM 1410 N N . GLY A 1 225 ? 18.55500 9.12600 3.47500 1.000 24.24764 225 GLY A N 1
ATOM 1411 C CA . GLY A 1 225 ? 19.61000 9.10700 2.47600 1.000 25.40305 225 GLY A CA 1
ATOM 1412 C C . GLY A 1 225 ? 20.28900 7.75600 2.41900 1.000 24.71612 225 GLY A C 1
ATOM 1413 O O . GLY A 1 225 ? 20.38500 7.03500 3.40800 1.000 25.33462 225 GLY A O 1
ATOM 1414 N N . ILE A 1 226 ? 20.73500 7.38100 1.21900 1.000 26.49002 226 ILE A N 1
ATOM 1415 C CA . ILE A 1 226 ? 21.31300 6.05700 0.98200 1.000 25.22934 226 ILE A CA 1
ATOM 1416 C C . ILE A 1 226 ? 22.81500 6.12900 1.24900 1.000 26.63477 226 ILE A C 1
ATOM 1417 O O . ILE A 1 226 ? 23.52200 6.84600 0.51700 1.000 27.10588 226 ILE A O 1
ATOM 1422 N N . PRO A 1 227 ? 23.34000 5.36200 2.19900 1.000 29.04032 227 PRO A N 1
ATOM 1423 C CA . PRO A 1 227 ? 24.77000 5.40900 2.49800 1.000 24.98984 227 PRO A CA 1
ATOM 1424 C C . PRO A 1 227 ? 25.56800 4.55000 1.53100 1.000 27.66121 227 PRO A C 1
ATOM 1425 O O . PRO A 1 227 ? 25.03700 3.69100 0.82400 1.000 27.09272 227 PRO A O 1
ATOM 1429 N N . SER A 1 228 ? 26.87300 4.81300 1.53000 1.000 27.00061 228 SER A N 1
ATOM 1430 C CA A SER A 1 228 ? 27.83600 4.00500 0.79300 0.350 25.35304 228 SER A CA 1
ATOM 1431 C CA B SER A 1 228 ? 27.82600 4.00300 0.79000 0.280 25.49253 228 SER A CA 1
ATOM 1432 C CA C SER A 1 228 ? 27.83200 4.01400 0.79100 0.370 25.31093 228 SER A CA 1
ATOM 1433 C C . SER A 1 228 ? 28.36300 2.84800 1.62000 1.000 25.68992 228 SER A C 1
ATOM 1434 O O . SER A 1 228 ? 28.76600 1.82300 1.04900 1.000 25.70308 228 SER A O 1
ATOM 1441 N N . THR A 1 229 ? 28.38100 3.00400 2.94500 1.000 25.49516 229 THR A N 1
ATOM 1442 C CA . THR A 1 229 ? 28.86300 1.96700 3.86700 1.000 23.43439 229 THR A CA 1
ATOM 1443 C C . THR A 1 229 ? 27.93600 1.84700 5.05700 1.000 23.33964 229 THR A C 1
ATOM 1444 O O . THR A 1 229 ? 27.23000 2.79200 5.43800 1.000 24.78192 229 THR A O 1
ATOM 1448 N N . VAL A 1 230 ? 28.06100 0.70000 5.73400 1.000 22.72904 230 VAL A N 1
ATOM 1449 C CA . VAL A 1 230 ? 27.41100 0.43900 7.01400 1.000 23.43702 230 VAL A CA 1
ATOM 1450 C C . VAL A 1 230 ? 28.48700 0.01400 8.01400 1.000 23.26068 230 VAL A C 1
ATOM 1451 O O . VAL A 1 230 ? 29.37600 -0.77500 7.66600 1.000 26.52160 230 VAL A O 1
ATOM 1455 N N . THR A 1 231 ? 28.42700 0.54500 9.23100 1.000 22.06580 231 THR A N 1
ATOM 1456 C CA . THR A 1 231 ? 29.31300 0.08300 10.29900 1.000 18.50222 231 THR A CA 1
ATOM 1457 C C . THR A 1 231 ? 28.65900 -1.10300 10.99400 1.000 22.31057 231 THR A C 1
ATOM 1458 O O . THR A 1 231 ? 27.55100 -0.96900 11.54100 1.000 24.11342 231 THR A O 1
ATOM 1462 N N . VAL A 1 232 ? 29.34100 -2.25900 10.99300 1.000 21.89473 232 VAL A N 1
ATOM 1463 C CA . VAL A 1 232 ? 28.86200 -3.47600 11.64700 1.000 20.87092 232 VAL A CA 1
ATOM 1464 C C . VAL A 1 232 ? 29.70700 -3.72100 12.89000 1.000 23.65020 232 VAL A C 1
ATOM 1465 O O . VAL A 1 232 ? 30.93800 -3.66400 12.82300 1.000 25.81099 232 VAL A O 1
ATOM 1469 N N . ARG A 1 233 ? 29.05400 -3.97600 14.01300 1.000 20.59721 233 ARG A N 1
ATOM 1470 C CA . ARG A 1 233 ? 29.77100 -4.37500 15.23400 1.000 20.75512 233 ARG A CA 1
ATOM 1471 C C . ARG A 1 233 ? 29.34100 -5.78600 15.59000 1.000 22.74220 233 ARG A C 1
ATOM 1472 O O . ARG A 1 233 ? 28.29600 -6.24900 15.14400 1.000 24.50820 233 ARG A O 1
ATOM 1480 N N . LEU A 1 234 ? 30.18400 -6.48600 16.35500 1.000 22.01843 234 LEU A N 1
ATOM 1481 C CA . LEU A 1 234 ? 29.84800 -7.77400 16.93900 1.000 22.57376 234 LEU A CA 1
ATOM 1482 C C . LEU A 1 234 ? 30.09100 -7.69400 18.44700 1.000 24.36082 234 LEU A C 1
ATOM 1483 O O . LEU A 1 234 ? 31.22200 -7.46300 18.87300 1.000 27.18747 234 LEU A O 1
ATOM 1488 N N . TYR A 1 235 ? 29.03000 -7.87100 19.24400 1.000 24.38977 235 TYR A N 1
ATOM 1489 C CA . TYR A 1 235 ? 29.07300 -7.85100 20.70100 1.000 25.62676 235 TYR A CA 1
ATOM 1490 C C . TYR A 1 235 ? 28.80000 -9.25000 21.23100 1.000 26.30842 235 TYR A C 1
ATOM 1491 O O . TYR A 1 235 ? 27.99700 -9.99200 20.64800 1.000 27.82176 235 TYR A O 1
ATOM 1500 N N . SER A 1 236 ? 29.43600 -9.60600 22.35000 1.000 28.17969 236 SER A N 1
ATOM 1501 C CA . SER A 1 236 ? 28.92800 -10.71000 23.14600 1.000 26.31631 236 SER A CA 1
ATOM 1502 C C . SER A 1 236 ? 27.62900 -10.29100 23.81300 1.000 25.88468 236 SER A C 1
ATOM 1503 O O . SER A 1 236 ? 27.44600 -9.12600 24.17800 1.000 28.34550 236 SER A O 1
ATOM 1506 N N . SER A 1 237 ? 26.72800 -11.25600 23.98400 1.000 26.72426 237 SER A N 1
ATOM 1507 C CA . SER A 1 237 ? 25.48600 -11.00300 24.69600 1.000 29.06138 237 SER A CA 1
ATOM 1508 C C . SER A 1 237 ? 25.72000 -10.59000 26.14100 1.000 32.78025 237 SER A C 1
ATOM 1509 O O . SER A 1 237 ? 24.81000 -10.04800 26.77300 1.000 33.79353 237 SER A O 1
ATOM 1512 N N . LYS A 1 238 ? 26.89500 -10.85300 26.69100 1.000 31.41692 238 LYS A N 1
ATOM 1513 C CA . LYS A 1 238 ? 27.19100 -10.41000 28.05100 1.000 34.13304 238 LYS A CA 1
ATOM 1514 C C . LYS A 1 238 ? 27.78000 -9.00400 28.10400 1.000 32.53022 238 LYS A C 1
ATOM 1515 O O . LYS A 1 238 ? 28.13800 -8.54300 29.18800 1.000 35.27791 238 LYS A O 1
ATOM 1521 N N . ASP A 1 239 ? 27.89200 -8.31600 26.97800 1.000 28.11916 239 ASP A N 1
ATOM 1522 C CA . ASP A 1 239 ? 28.60000 -7.04500 26.97600 1.000 30.11414 239 ASP A CA 1
ATOM 1523 C C . ASP A 1 239 ? 27.88600 -6.02600 27.86400 1.000 31.95646 239 ASP A C 1
ATOM 1524 O O . ASP A 1 239 ? 26.64800 -6.00300 27.91000 1.000 32.00121 239 ASP A O 1
ATOM 1529 N N . PRO A 1 240 ? 28.63600 -5.19600 28.60900 1.000 34.37517 240 PRO A N 1
ATOM 1530 C CA . PRO A 1 240 ? 28.00000 -4.15400 29.43200 1.000 33.31715 240 PRO A CA 1
ATOM 1531 C C . PRO A 1 240 ? 27.15100 -3.16500 28.63300 1.000 32.68550 240 PRO A C 1
ATOM 1532 O O . PRO A 1 240 ? 26.19700 -2.59200 29.17900 1.000 34.92524 240 PRO A O 1
ATOM 1536 N N . TYR A 1 241 ? 27.46900 -2.94000 27.35800 1.000 34.05145 241 TYR A N 1
ATOM 1537 C CA . TYR A 1 241 ? 26.62900 -2.06700 26.53800 1.000 32.53811 241 TYR A CA 1
ATOM 1538 C C . TYR A 1 241 ? 25.21300 -2.60100 26.44600 1.000 31.89067 241 TYR A C 1
ATOM 1539 O O . TYR A 1 241 ? 24.24200 -1.83800 26.53200 1.000 34.68837 241 TYR A O 1
ATOM 1548 N N . ILE A 1 242 ? 25.07300 -3.91500 26.25600 1.000 32.73024 242 ILE A N 1
ATOM 1549 C CA . ILE A 1 242 ? 23.74800 -4.51200 26.14400 1.000 30.95634 242 ILE A CA 1
ATOM 1550 C C . ILE A 1 242 ? 23.02800 -4.45200 27.48100 1.000 35.60164 242 ILE A C 1
ATOM 1551 O O . ILE A 1 242 ? 21.85900 -4.06500 27.55100 1.000 39.32577 242 ILE A O 1
ATOM 1556 N N . ALA A 1 243 ? 23.73100 -4.78500 28.57300 1.000 34.73838 243 ALA A N 1
ATOM 1557 C CA . ALA A 1 243 ? 23.17000 -4.61800 29.91100 1.000 35.02525 243 ALA A CA 1
ATOM 1558 C C . ALA A 1 243 ? 22.68100 -3.19400 30.12200 1.000 35.09368 243 ALA A C 1
ATOM 1559 O O . ALA A 1 243 ? 21.57300 -2.96900 30.62400 1.000 38.90730 243 ALA A O 1
ATOM 1561 N N . LEU A 1 244 ? 23.50200 -2.21400 29.74200 1.000 35.76218 244 LEU A N 1
ATOM 1562 C CA . LEU A 1 244 ? 23.10100 -0.82300 29.90300 1.000 36.44384 244 LEU A CA 1
ATOM 1563 C C . LEU A 1 244 ? 21.87900 -0.51300 29.04900 1.000 37.55450 244 LEU A C 1
ATOM 1564 O O . LEU A 1 244 ? 20.89200 0.04700 29.54100 1.000 41.05755 244 LEU A O 1
ATOM 1569 N N . GLN A 1 245 ? 21.92500 -0.88300 27.76500 1.000 34.02776 245 GLN A N 1
ATOM 1570 C CA . GLN A 1 245 ? 20.76300 -0.71300 26.90100 1.000 35.64638 245 GLN A CA 1
ATOM 1571 C C . GLN A 1 245 ? 19.52200 -1.36800 27.50000 1.000 40.24167 245 GLN A C 1
ATOM 1572 O O . GLN A 1 245 ? 18.43300 -0.77900 27.48300 1.000 41.98661 245 GLN A O 1
ATOM 1578 N N . ARG A 1 246 ? 19.66500 -2.58700 28.04000 1.000 37.37817 246 ARG A N 1
ATOM 1579 C CA . ARG A 1 246 ? 18.49700 -3.31900 28.52100 1.000 39.11785 246 ARG A CA 1
ATOM 1580 C C . ARG A 1 246 ? 17.89600 -2.65400 29.75100 1.000 43.93948 246 ARG A C 1
ATOM 1581 O O . ARG A 1 246 ? 16.68500 -2.41000 29.80800 1.000 46.81877 246 ARG A O 1
ATOM 1589 N N . LEU A 1 247 ? 18.73500 -2.32600 30.73800 1.000 41.48129 247 LEU A N 1
ATOM 1590 C CA . LEU A 1 247 ? 18.22600 -1.80700 32.00000 1.000 43.63155 247 LEU A CA 1
ATOM 1591 C C . LEU A 1 247 ? 17.69000 -0.38200 31.87100 1.000 47.81626 247 LEU A C 1
ATOM 1592 O O . LEU A 1 247 ? 16.77800 0.00200 32.61200 1.000 52.79580 247 LEU A O 1
ATOM 1597 N N . THR A 1 248 ? 18.22000 0.41000 30.93800 1.000 47.97154 248 THR A N 1
ATOM 1598 C CA . THR A 1 248 ? 17.76300 1.78000 30.72100 1.000 48.13209 248 THR A CA 1
ATOM 1599 C C . THR A 1 248 ? 16.80100 1.91500 29.54500 1.000 49.86651 248 THR A C 1
ATOM 1600 O O . THR A 1 248 ? 16.41200 3.03800 29.21200 1.000 53.33797 248 THR A O 1
ATOM 1604 N N . LYS A 1 249 ? 16.42300 0.81100 28.90600 1.000 48.62951 249 LYS A N 1
ATOM 1605 C CA . LYS A 1 249 ? 15.54300 0.83200 27.73000 1.000 48.11630 249 LYS A CA 1
ATOM 1606 C C . LYS A 1 249 ? 16.07400 1.80500 26.68000 1.000 45.38439 249 LYS A C 1
ATOM 1607 O O . LYS A 1 249 ? 15.36300 2.67400 26.16900 1.000 48.13735 249 LYS A O 1
ATOM 1613 N N . GLY A 1 250 ? 17.36400 1.66200 26.38700 1.000 43.47627 250 GLY A N 1
ATOM 1614 C CA . GLY A 1 250 ? 18.02800 2.41300 25.35000 1.000 46.72929 250 GLY A CA 1
ATOM 1615 C C . GLY A 1 250 ? 18.38900 3.83100 25.70400 1.000 50.47184 250 GLY A C 1
ATOM 1616 O O . GLY A 1 250 ? 19.05700 4.49100 24.90300 1.000 53.70644 250 GLY A O 1
ATOM 1617 N N . THR A 1 251 ? 17.97900 4.32500 26.87300 1.000 53.40114 251 THR A N 1
ATOM 1618 C CA . THR A 1 251 ? 18.26400 5.70600 27.24500 1.000 56.59889 251 THR A CA 1
ATOM 1619 C C . THR A 1 251 ? 19.67100 5.88400 27.79000 1.000 58.05170 251 THR A C 1
ATOM 1620 O O . THR A 1 251 ? 20.19600 7.00000 27.74400 1.000 61.72845 251 THR A O 1
ATOM 1624 N N . ASN A 1 252 ? 20.28100 4.81900 28.30600 1.000 56.64627 252 ASN A N 1
ATOM 1625 C CA . ASN A 1 252 ? 21.63600 4.81000 28.85300 1.000 56.64100 252 ASN A CA 1
ATOM 1626 C C . ASN A 1 252 ? 21.76900 5.64400 30.12400 1.000 61.39684 252 ASN A C 1
ATOM 1627 O O . ASN A 1 252 ? 22.89400 5.91700 30.56500 1.000 61.76267 252 ASN A O 1
ATOM 1632 N N . ASP A 1 253 ? 20.65500 6.04300 30.73800 1.000 65.31573 253 ASP A N 1
ATOM 1633 C CA . ASP A 1 253 ? 20.66300 6.83900 31.96000 1.000 68.47926 253 ASP A CA 1
ATOM 1634 C C . ASP A 1 253 ? 20.22300 5.96600 33.13000 1.000 69.23199 253 ASP A C 1
ATOM 1635 O O . ASP A 1 253 ? 19.08600 5.48200 33.14900 1.000 68.10553 253 ASP A O 1
ATOM 1637 N N . LEU A 1 254 ? 21.12300 5.78600 34.10100 1.000 73.13245 254 LEU A N 1
ATOM 1638 C CA . LEU A 1 254 ? 20.95400 4.92300 35.28500 1.000 75.25639 254 LEU A CA 1
ATOM 1639 C C . LEU A 1 254 ? 21.14800 3.44500 34.93200 1.000 72.82452 254 LEU A C 1
ATOM 1640 O O . LEU A 1 254 ? 22.21900 2.87100 35.16600 1.000 72.57449 254 LEU A O 1
#

Radius of gyration: 21.32 Å; Cα contacts (8 Å, |Δi|>4): 480; chains: 1; bounding box: 48×61×47 Å

Solvent-accessible surface area: 11251 Å² total; per-residue (Å²): 102,93,74,51,57,136,38,2,31,51,23,11,121,139,26,83,56,75,35,1,92,51,4,87,31,37,0,38,126,48,102,21,60,34,85,126,65,65,37,134,36,103,83,31,136,51,1,40,2,3,1,0,28,4,80,1,59,2,93,120,29,108,34,32,146,0,84,0,54,0,88,2,53,59,6,80,94,25,94,4,76,0,20,3,95,36,108,50,78,50,62,24,63,0,36,77,222,25,12,88,56,105,106,99,39,60,0,90,117,73,2,69,61,39,44,78,100,2,92,86,39,69,15,82,43,93,121,48,126,58,152,10,68,86,113,112,60,4,0,50,2,98,34,37,5,35,0,61,50,0,14,3,2,0,108,85,80,69,106,47,31,5,22,45,8,116,117,33,60,0,0,25,91,54,22,25,58,97,43,17,34,27,82,51,42,120,18,81,63,0,29,0,30,0,1,2,22,129,1,0,34,6,7,8,10,127,27,8,141,29,94,71,71,70

Nearest PDB structures (foldseek):
  6y0d-assembly1_A  TM=1.005E+00  e=2.112E-47  Trypanosoma cruzi
  5klh-assembly2_B  TM=7.598E-01  e=6.726E-26  Trypanosoma brucei
  5kmx-assembly1_A  TM=8.483E-01  e=1.767E-24  Trypanosoma congolense IL3000
  5kmx-assembly2_B  TM=7.275E-01  e=4.957E-25  Trypanosoma congolense IL3000
  5kmx-assembly3_C  TM=7.244E-01  e=7.498E-21  Trypanosoma congolense IL3000

B-factor: mean 38.66, std 15.14, range [17.8, 102.09]

Sequence (214 aa):
QQDLRKAFRDAVNEFNPTPMNAWTGTINDVPIAVRRESLNVKGVDGATSVFAEAVVSVSHMSSSRFQVSVNNVRTVTPFNRRMMAPFRTIEKTSSYTCSSRDCKSRLNCQCNELLNNSFMNQCVASGGKFVRTPGMCVLDRTCGTCERTVYLRQLYLVVREVSNGKYAEDTNLRSAMYAFGDDLDNDYQPGIPSSSTVTVRLYSSKDPYIALQRLTKGTNDL